Protein AF-A0A179D576-F1 (afdb_monomer)

Structure (mmCIF, N/CA/C/O backbone):
data_AF-A0A179D576-F1
#
_entry.id   AF-A0A179D576-F1
#
loop_
_atom_site.group_PDB
_atom_site.id
_atom_site.type_symbol
_atom_site.label_atom_id
_atom_site.label_alt_id
_atom_site.label_comp_id
_atom_site.label_asym_id
_atom_site.label_entity_id
_atom_site.label_seq_id
_atom_site.pdbx_PDB_ins_code
_atom_site.Cartn_x
_atom_site.Cartn_y
_atom_site.Cartn_z
_atom_site.occupancy
_atom_site.B_iso_or_equiv
_atom_site.auth_seq_id
_atom_site.auth_comp_id
_atom_site.auth_asym_id
_atom_site.auth_atom_id
_atom_site.pdbx_PDB_model_num
ATOM 1 N N . MET A 1 1 ? -55.979 -36.187 5.761 1.00 53.69 1 MET A N 1
ATOM 2 C CA . MET A 1 1 ? -54.707 -35.908 5.047 1.00 53.69 1 MET A CA 1
ATOM 3 C C . MET A 1 1 ? -54.691 -36.410 3.584 1.00 53.69 1 MET A C 1
ATOM 5 O O . MET A 1 1 ? -53.669 -36.891 3.129 1.00 53.69 1 MET A O 1
ATOM 9 N N . LYS A 1 2 ? -55.780 -36.278 2.797 1.00 54.78 2 LYS A N 1
ATOM 10 C CA . LYS A 1 2 ? -55.832 -36.760 1.387 1.00 54.78 2 LYS A CA 1
ATOM 11 C C . LYS A 1 2 ? -55.953 -35.652 0.320 1.00 54.78 2 LYS A C 1
ATOM 13 O O . LYS A 1 2 ? -56.066 -35.953 -0.860 1.00 54.78 2 LYS A O 1
ATOM 18 N N . ARG A 1 3 ? -55.928 -34.367 0.706 1.00 58.28 3 ARG A N 1
ATOM 19 C CA . ARG A 1 3 ? -56.107 -33.231 -0.230 1.00 58.28 3 ARG A CA 1
ATOM 20 C C . ARG A 1 3 ? -54.798 -32.614 -0.750 1.00 58.28 3 ARG A C 1
ATOM 22 O O . ARG A 1 3 ? -54.831 -31.937 -1.769 1.00 58.28 3 ARG A O 1
ATOM 29 N N . ALA A 1 4 ? -53.656 -32.888 -0.113 1.00 58.78 4 ALA A N 1
ATOM 30 C CA . ALA A 1 4 ? -52.361 -32.309 -0.499 1.00 58.78 4 ALA A CA 1
ATOM 31 C C . ALA A 1 4 ? -51.740 -32.946 -1.762 1.00 58.78 4 ALA A C 1
ATOM 33 O O . ALA A 1 4 ? -50.945 -32.314 -2.446 1.00 58.78 4 ALA A O 1
ATOM 34 N N . ILE A 1 5 ? -52.145 -34.168 -2.123 1.00 62.34 5 ILE A N 1
ATOM 35 C CA . ILE A 1 5 ? -51.562 -34.916 -3.254 1.00 62.34 5 ILE A CA 1
ATOM 36 C C . ILE A 1 5 ? -52.085 -34.407 -4.612 1.00 62.34 5 ILE A C 1
ATOM 38 O O . ILE A 1 5 ? -51.472 -34.634 -5.649 1.00 62.34 5 ILE A O 1
ATOM 42 N N . ARG A 1 6 ? -53.191 -33.651 -4.625 1.00 68.38 6 ARG A N 1
ATOM 43 C CA . ARG A 1 6 ? -53.847 -33.222 -5.870 1.00 68.38 6 ARG A CA 1
ATOM 44 C C . ARG A 1 6 ? -53.102 -32.102 -6.617 1.00 68.38 6 ARG A C 1
ATOM 46 O O . ARG A 1 6 ? -53.366 -31.902 -7.795 1.00 68.38 6 ARG A O 1
ATOM 53 N N . TRP A 1 7 ? -52.160 -31.416 -5.961 1.00 70.56 7 TRP A N 1
ATOM 54 C CA . TRP A 1 7 ? -51.409 -30.279 -6.525 1.00 70.56 7 TRP A CA 1
ATOM 55 C C . TRP A 1 7 ? -49.987 -30.627 -6.984 1.00 70.56 7 TRP A C 1
ATOM 57 O O . TRP A 1 7 ? -49.372 -29.860 -7.722 1.00 70.56 7 TRP A O 1
ATOM 67 N N . LEU A 1 8 ? -49.482 -31.804 -6.606 1.00 73.81 8 LEU A N 1
ATOM 68 C CA . LEU A 1 8 ? -48.168 -32.305 -7.014 1.00 73.81 8 LEU A CA 1
ATOM 69 C C . LEU A 1 8 ? -47.941 -32.330 -8.540 1.00 73.81 8 LEU A C 1
ATOM 71 O O . LEU A 1 8 ? -46.878 -31.872 -8.960 1.00 73.81 8 LEU A O 1
ATOM 75 N N . PRO A 1 9 ? -48.896 -32.771 -9.391 1.00 80.62 9 PRO A N 1
ATOM 76 C CA . PRO A 1 9 ? -48.672 -32.758 -10.839 1.00 80.62 9 PRO A CA 1
ATOM 77 C C . PRO A 1 9 ? -48.599 -31.336 -11.413 1.00 80.62 9 PRO A C 1
ATOM 79 O O . PRO A 1 9 ? -47.900 -31.111 -12.396 1.00 80.62 9 PRO A O 1
ATOM 82 N N . PHE A 1 10 ? -49.260 -30.362 -10.780 1.00 81.50 10 PHE A N 1
ATOM 83 C CA . PHE A 1 10 ? -49.237 -28.969 -11.230 1.00 81.50 10 PHE A CA 1
ATOM 84 C C . PHE A 1 10 ? -47.887 -28.306 -10.934 1.00 81.50 10 PHE A C 1
ATOM 86 O O . PHE A 1 10 ? -47.327 -27.623 -11.788 1.00 81.50 10 PHE A O 1
ATOM 93 N N . ILE A 1 11 ? -47.323 -28.569 -9.751 1.00 84.31 11 ILE A N 1
ATOM 94 C CA . ILE A 1 11 ? -46.000 -28.063 -9.360 1.00 84.31 11 ILE A CA 1
ATOM 95 C C . ILE A 1 11 ? -44.907 -28.676 -10.246 1.00 84.31 11 ILE A C 1
ATOM 97 O O . ILE A 1 11 ? -44.038 -27.952 -10.722 1.00 84.31 11 ILE A O 1
ATOM 101 N N . LEU A 1 12 ? -44.981 -29.982 -10.525 1.00 85.56 12 LEU A N 1
ATOM 102 C CA . LEU A 1 12 ? -44.048 -30.663 -11.433 1.00 85.56 12 LEU A CA 1
ATOM 103 C C . LEU A 1 12 ? -44.151 -30.160 -12.879 1.00 85.56 12 LEU A C 1
ATOM 105 O O . LEU A 1 12 ? -43.132 -30.001 -13.546 1.00 85.56 12 LEU A O 1
ATOM 109 N N . GLY A 1 13 ? -45.363 -29.870 -13.361 1.00 88.94 13 GLY A N 1
ATOM 110 C CA . GLY A 1 13 ? -45.558 -29.269 -14.682 1.00 88.94 13 GLY A CA 1
ATOM 111 C C . GLY A 1 13 ? -44.947 -27.869 -14.778 1.00 88.94 13 GLY A C 1
ATOM 112 O O . GLY A 1 13 ? -44.275 -27.552 -15.760 1.00 88.94 13 GLY A O 1
ATOM 113 N N . LEU A 1 14 ? -45.119 -27.052 -13.735 1.00 89.75 14 LEU A N 1
ATOM 114 C CA . LEU A 1 14 ? -44.583 -25.693 -13.688 1.00 89.75 14 LEU A CA 1
ATOM 115 C C . LEU A 1 14 ? -43.046 -25.684 -13.664 1.00 89.75 14 LEU A C 1
ATOM 117 O O . LEU A 1 14 ? -42.423 -24.913 -14.393 1.00 89.75 14 LEU A O 1
ATOM 121 N N . THR A 1 15 ? -42.416 -26.557 -12.871 1.00 88.88 15 THR A N 1
ATOM 122 C CA . THR A 1 15 ? -40.947 -26.636 -12.804 1.00 88.88 15 THR A CA 1
ATOM 123 C C . THR A 1 15 ? -40.341 -27.150 -14.109 1.00 88.88 15 THR A C 1
ATOM 125 O O . THR A 1 15 ? -39.317 -26.620 -14.546 1.00 88.88 15 THR A O 1
ATOM 128 N N . LEU A 1 16 ? -40.990 -28.106 -14.782 1.00 91.12 16 LEU A N 1
ATOM 129 C CA . LEU A 1 16 ? -40.561 -28.590 -16.097 1.00 91.12 16 LEU A CA 1
ATOM 130 C C . LEU A 1 16 ? -40.656 -27.489 -17.167 1.00 91.12 16 LEU A C 1
ATOM 132 O O . LEU A 1 16 ? -39.733 -27.329 -17.965 1.00 91.12 16 LEU A O 1
ATOM 136 N N . ALA A 1 17 ? -41.734 -26.698 -17.157 1.00 88.31 17 ALA A N 1
ATOM 137 C CA . ALA A 1 17 ? -41.919 -25.580 -18.082 1.00 88.31 17 ALA A CA 1
ATOM 138 C C . ALA A 1 17 ? -40.857 -24.484 -17.882 1.00 88.31 17 ALA A C 1
ATOM 140 O O . ALA A 1 17 ? -40.258 -24.024 -18.854 1.00 88.31 17 ALA A O 1
ATOM 141 N N . ILE A 1 18 ? -40.556 -24.116 -16.630 1.00 89.69 18 ILE A N 1
ATOM 142 C CA . ILE A 1 18 ? -39.492 -23.150 -16.306 1.00 89.69 18 ILE A CA 1
ATOM 143 C C . ILE A 1 18 ? -38.127 -23.671 -16.778 1.00 89.69 18 ILE A C 1
ATOM 145 O O . ILE A 1 18 ? -37.353 -22.925 -17.382 1.00 89.69 18 ILE A O 1
ATOM 149 N N . PHE A 1 19 ? -37.838 -24.957 -16.559 1.00 88.94 19 PHE A N 1
ATOM 150 C CA . PHE A 1 19 ? -36.582 -25.573 -16.989 1.00 88.94 19 PHE A CA 1
ATOM 151 C C . PHE A 1 19 ? -36.432 -25.601 -18.520 1.00 88.94 19 PHE A C 1
ATOM 153 O O . PHE A 1 19 ? -35.356 -25.292 -19.040 1.00 88.94 19 PHE A O 1
ATOM 160 N N . LEU A 1 20 ? -37.508 -25.909 -19.252 1.00 86.69 20 LEU A N 1
ATOM 161 C CA . LEU A 1 20 ? -37.540 -25.867 -20.718 1.00 86.69 20 LEU A CA 1
ATOM 162 C C . LEU A 1 20 ? -37.332 -24.445 -21.254 1.00 86.69 20 LEU A C 1
ATOM 164 O O . LEU A 1 20 ? -36.492 -24.254 -22.133 1.00 86.69 20 LEU A O 1
ATOM 168 N N . CYS A 1 21 ? -38.010 -23.443 -20.685 1.00 84.94 21 CYS A N 1
ATOM 169 C CA . CYS A 1 21 ? -37.802 -22.039 -21.050 1.00 84.94 21 CYS A CA 1
ATOM 170 C C . CYS A 1 21 ? -36.351 -21.593 -20.812 1.00 84.94 21 CYS A C 1
ATOM 172 O O . CYS A 1 21 ? -35.761 -20.935 -21.667 1.00 84.94 21 CYS A O 1
ATOM 174 N N . TYR A 1 22 ? -35.739 -21.997 -19.695 1.00 85.25 22 TYR A N 1
ATOM 175 C CA . TYR A 1 22 ? -34.342 -21.673 -19.397 1.00 85.25 22 TYR A CA 1
ATOM 176 C C . TYR A 1 22 ? -33.367 -22.309 -20.402 1.00 85.25 22 TYR A C 1
ATOM 178 O O . TYR A 1 22 ? -32.450 -21.647 -20.892 1.00 85.25 22 TYR A O 1
ATOM 186 N N . LYS A 1 23 ? -33.581 -23.581 -20.768 1.00 80.00 23 LYS A N 1
ATOM 187 C CA . LYS A 1 23 ? -32.754 -24.286 -21.764 1.00 80.00 23 LYS A CA 1
ATOM 188 C C . LYS A 1 23 ? -32.895 -23.714 -23.174 1.00 80.00 23 LYS A C 1
ATOM 190 O O . LYS A 1 23 ? -31.906 -23.696 -23.904 1.00 80.00 23 LYS A O 1
ATOM 195 N N . LEU A 1 24 ? -34.082 -23.241 -23.554 1.00 78.31 24 LEU A N 1
ATOM 196 C CA . LEU A 1 24 ? -34.301 -22.590 -24.848 1.00 78.31 24 LEU A CA 1
ATOM 197 C C . LEU A 1 24 ? -33.608 -21.221 -24.916 1.00 78.31 24 LEU A C 1
ATOM 199 O O . LEU A 1 24 ? -32.931 -20.943 -25.903 1.00 78.31 24 LEU A O 1
ATOM 203 N N . ASN A 1 25 ? -33.663 -20.428 -23.843 1.00 74.81 25 ASN A N 1
ATOM 204 C CA . ASN A 1 25 ? -33.009 -19.114 -23.773 1.00 74.81 25 ASN A CA 1
ATOM 205 C C . ASN A 1 25 ? -31.464 -19.224 -23.819 1.00 74.81 25 ASN A C 1
ATOM 207 O O . ASN A 1 25 ? -30.776 -18.432 -24.459 1.00 74.81 25 ASN A O 1
ATOM 211 N N . LEU A 1 26 ? -30.902 -20.292 -23.239 1.00 63.91 26 LEU A N 1
ATOM 212 C CA . LEU A 1 26 ? -29.477 -20.631 -23.380 1.00 63.91 26 LEU A CA 1
ATOM 213 C C . LEU A 1 26 ? -29.060 -20.948 -24.826 1.00 63.91 26 LEU A C 1
ATOM 215 O O . LEU A 1 26 ? -27.898 -20.751 -25.171 1.00 63.91 26 LEU A O 1
ATOM 219 N N . LYS A 1 27 ? -29.978 -21.431 -25.675 1.00 58.78 27 LYS A N 1
ATOM 220 C CA . LYS A 1 27 ? -29.675 -21.804 -27.065 1.00 58.78 27 LYS A CA 1
ATOM 221 C C . LYS A 1 27 ? -29.687 -20.602 -28.015 1.00 58.78 27 LYS A C 1
ATOM 223 O O . LYS A 1 27 ? -28.951 -20.614 -28.999 1.00 58.78 27 LYS A O 1
ATOM 228 N N . GLU A 1 28 ? -30.462 -19.559 -27.715 1.00 56.06 28 GLU A N 1
ATOM 229 C CA . GLU A 1 28 ? -30.422 -18.293 -28.465 1.00 56.06 28 GLU A CA 1
ATOM 230 C C . GLU A 1 28 ? -29.149 -17.495 -28.181 1.00 56.06 28 GLU A C 1
ATOM 232 O O . GLU A 1 28 ? -28.560 -16.939 -29.105 1.00 56.06 28 GLU A O 1
ATOM 237 N N . LYS A 1 29 ? -28.627 -17.545 -26.949 1.00 51.97 29 LYS A N 1
ATOM 238 C CA . LYS A 1 29 ? -27.383 -16.849 -26.581 1.00 51.97 29 LYS A CA 1
ATOM 239 C C . LYS A 1 29 ? -26.103 -17.433 -27.202 1.00 51.97 29 LYS A C 1
ATOM 241 O O . LYS A 1 29 ? -25.032 -16.870 -27.022 1.00 51.97 29 LYS A O 1
ATOM 246 N N . SER A 1 30 ? -26.196 -18.549 -27.929 1.00 52.59 30 SER A N 1
ATOM 247 C CA . SER A 1 30 ? -25.080 -19.155 -28.678 1.00 52.59 30 SER A CA 1
ATOM 248 C C . SER A 1 30 ? -25.214 -19.017 -30.199 1.00 52.59 30 SER A C 1
ATOM 250 O O . SER A 1 30 ? -24.442 -19.627 -30.935 1.00 52.59 30 SER A O 1
ATOM 252 N N . ARG A 1 31 ? -26.178 -18.226 -30.686 1.00 47.69 31 ARG A N 1
ATOM 253 C CA . ARG A 1 31 ? -26.306 -17.834 -32.097 1.00 47.69 31 ARG A CA 1
ATOM 254 C C . ARG A 1 31 ? -25.998 -16.348 -32.283 1.00 47.69 31 ARG A C 1
ATOM 256 O O . ARG A 1 31 ? -26.727 -15.636 -32.961 1.00 47.69 31 ARG A O 1
ATOM 263 N N . GLU A 1 32 ? -24.898 -15.882 -31.705 1.00 51.62 32 GLU A N 1
ATOM 264 C CA . GLU A 1 32 ? -24.217 -14.732 -32.293 1.00 51.62 32 GLU A CA 1
ATOM 265 C C . GLU A 1 32 ? -23.458 -15.245 -33.518 1.00 51.62 32 GLU A C 1
ATOM 267 O O . GLU A 1 32 ? -22.718 -16.230 -33.453 1.00 51.62 32 GLU A O 1
ATOM 272 N N . ALA A 1 33 ? -23.768 -14.650 -34.668 1.00 49.31 33 ALA A N 1
ATOM 273 C CA . ALA A 1 33 ? -23.202 -15.001 -35.958 1.00 49.31 33 ALA A CA 1
ATOM 274 C C . ALA A 1 33 ? -21.664 -14.999 -35.898 1.00 49.31 33 ALA A C 1
ATOM 276 O O . ALA A 1 33 ? -21.090 -14.175 -35.181 1.00 49.31 33 ALA A O 1
ATOM 277 N N . PRO A 1 34 ? -20.974 -15.870 -36.657 1.00 45.41 34 PRO A N 1
ATOM 278 C CA . PRO A 1 34 ? -19.543 -15.714 -36.837 1.00 45.41 34 PRO A CA 1
ATOM 279 C C . PRO A 1 34 ? -19.320 -14.352 -37.493 1.00 45.41 34 PRO A C 1
ATOM 281 O O . PRO A 1 34 ? -19.649 -14.152 -38.660 1.00 45.41 34 PRO A O 1
ATOM 284 N N . MET A 1 35 ? -18.800 -13.397 -36.724 1.00 49.44 35 MET A N 1
ATOM 285 C CA . MET A 1 35 ? -18.200 -12.202 -37.293 1.00 49.44 35 MET A CA 1
ATOM 286 C C . MET A 1 35 ? -17.152 -12.701 -38.286 1.00 49.44 35 MET A C 1
ATOM 288 O O . MET A 1 35 ? -16.265 -13.472 -37.909 1.00 49.44 35 MET A O 1
ATOM 292 N N . GLU A 1 36 ? -17.282 -12.314 -39.554 1.00 43.56 36 GLU A N 1
ATOM 293 C CA . GLU A 1 36 ? -16.213 -12.461 -40.529 1.00 43.56 36 GLU A CA 1
ATOM 294 C C . GLU A 1 36 ? -14.997 -11.713 -39.983 1.00 43.56 36 GLU A C 1
ATOM 296 O O . GLU A 1 36 ? -14.846 -10.502 -40.134 1.00 43.56 36 GLU A O 1
ATOM 301 N N . VAL A 1 37 ? -14.121 -12.445 -39.296 1.00 46.31 37 VAL A N 1
ATOM 302 C CA . VAL A 1 37 ? -12.772 -11.990 -39.012 1.00 46.31 37 VAL A CA 1
ATOM 303 C C . VAL A 1 37 ? -12.074 -12.028 -40.358 1.00 46.31 37 VAL A C 1
ATOM 305 O O . VAL A 1 37 ? -11.483 -13.037 -40.752 1.00 46.31 37 VAL A O 1
ATOM 308 N N . GLY A 1 38 ? -12.186 -10.922 -41.095 1.00 39.09 38 GLY A N 1
ATOM 309 C CA . GLY A 1 38 ? -11.247 -10.614 -42.153 1.00 39.09 38 GLY A CA 1
ATOM 310 C C . GLY A 1 38 ? -9.862 -10.893 -41.589 1.00 39.09 38 GLY A C 1
ATOM 311 O O . GLY A 1 38 ? -9.504 -10.375 -40.529 1.00 39.09 38 GLY A O 1
ATOM 312 N N . ARG A 1 39 ? -9.118 -11.787 -42.244 1.00 44.53 39 ARG A N 1
ATOM 313 C CA . ARG A 1 39 ? -7.705 -12.016 -41.953 1.00 44.53 39 ARG A CA 1
ATOM 314 C C . ARG A 1 39 ? -6.966 -10.719 -42.258 1.00 44.53 39 ARG A C 1
ATOM 316 O O . ARG A 1 39 ? -6.359 -10.565 -43.311 1.00 44.53 39 ARG A O 1
ATOM 323 N N . VAL A 1 40 ? -7.025 -9.778 -41.327 1.00 44.75 40 VAL A N 1
ATOM 324 C CA . VAL A 1 40 ? -6.014 -8.753 -41.187 1.00 44.75 40 VAL A CA 1
ATOM 325 C C . VAL A 1 40 ? -4.830 -9.511 -40.631 1.00 44.75 40 VAL A C 1
ATOM 327 O O . VAL A 1 40 ? -4.733 -9.796 -39.438 1.00 44.75 40 VAL A O 1
ATOM 330 N N . THR A 1 41 ? -3.965 -9.933 -41.544 1.00 41.91 41 THR A N 1
ATOM 331 C CA . THR A 1 41 ? -2.590 -10.272 -41.231 1.00 41.91 41 THR A CA 1
ATOM 332 C C . THR A 1 41 ? -2.010 -9.036 -40.556 1.00 41.91 41 THR A C 1
ATOM 334 O O . THR A 1 41 ? -1.536 -8.120 -41.223 1.00 41.91 41 THR A O 1
ATOM 337 N N . PHE A 1 42 ? -2.100 -8.966 -39.229 1.00 38.78 42 PHE A N 1
ATOM 338 C CA . PHE A 1 42 ? -1.270 -8.066 -38.456 1.00 38.78 42 PHE A CA 1
ATOM 339 C C . PHE A 1 42 ? 0.149 -8.571 -38.671 1.00 38.78 42 PHE A C 1
ATOM 341 O O . PHE A 1 42 ? 0.628 -9.469 -37.978 1.00 38.78 42 PHE A O 1
ATOM 348 N N . GLN A 1 43 ? 0.815 -8.026 -39.692 1.00 44.53 43 GLN A N 1
ATOM 349 C CA . GLN A 1 43 ? 2.257 -7.929 -39.649 1.00 44.53 43 GLN A CA 1
ATOM 350 C C . GLN A 1 43 ? 2.554 -7.274 -38.310 1.00 44.53 43 GLN A C 1
ATOM 352 O O . GLN A 1 43 ? 2.218 -6.114 -38.076 1.00 44.53 43 GLN A O 1
ATOM 357 N N . ARG A 1 44 ? 3.115 -8.068 -37.402 1.00 46.94 44 ARG A N 1
ATOM 358 C CA . ARG A 1 44 ? 3.774 -7.580 -36.208 1.00 46.94 44 ARG A CA 1
ATOM 359 C C . ARG A 1 44 ? 4.934 -6.727 -36.709 1.00 46.94 44 ARG A C 1
ATOM 361 O O . ARG A 1 44 ? 6.051 -7.208 -36.849 1.00 46.94 44 ARG A O 1
ATOM 368 N N . GLN A 1 45 ? 4.653 -5.471 -37.045 1.00 42.75 45 GLN A N 1
ATOM 369 C CA . GLN A 1 45 ? 5.663 -4.441 -36.982 1.00 42.75 45 GLN A CA 1
ATOM 370 C C . GLN A 1 45 ? 6.015 -4.361 -35.503 1.00 42.75 45 GLN A C 1
ATOM 372 O O . GLN A 1 45 ? 5.377 -3.669 -34.714 1.00 42.75 45 GLN A O 1
ATOM 377 N N . GLU A 1 46 ? 7.039 -5.117 -35.119 1.00 43.44 46 GLU A N 1
ATOM 378 C CA . GLU A 1 46 ? 7.991 -4.639 -34.134 1.00 43.44 46 GLU A CA 1
ATOM 379 C C . GLU A 1 46 ? 8.532 -3.319 -34.689 1.00 43.44 46 GLU A C 1
ATOM 381 O O . GLU A 1 46 ? 9.598 -3.256 -35.295 1.00 43.44 46 GLU A O 1
ATOM 386 N N . SER A 1 47 ? 7.757 -2.240 -34.542 1.00 40.09 47 SER A N 1
ATOM 387 C CA . SER A 1 47 ? 8.332 -0.914 -34.528 1.00 40.09 47 SER A CA 1
ATOM 388 C C . SER A 1 47 ? 9.176 -0.897 -33.265 1.00 40.09 47 SER A C 1
ATOM 390 O O . SER A 1 47 ? 8.711 -0.555 -32.176 1.00 40.09 47 SER A O 1
ATOM 392 N N . VAL A 1 48 ? 10.419 -1.347 -33.409 1.00 43.44 48 VAL A N 1
ATOM 393 C CA . VAL A 1 48 ? 11.526 -0.883 -32.596 1.00 43.44 48 VAL A CA 1
ATOM 394 C C . VAL A 1 48 ? 11.501 0.624 -32.792 1.00 43.44 48 VAL A C 1
ATOM 396 O O . VAL A 1 48 ? 12.058 1.142 -33.752 1.00 43.44 48 VAL A O 1
ATOM 399 N N . VAL A 1 49 ? 10.730 1.324 -31.957 1.00 38.97 49 VAL A N 1
ATOM 400 C CA . VAL A 1 49 ? 10.834 2.771 -31.847 1.00 38.97 49 VAL A CA 1
ATOM 401 C C . VAL A 1 49 ? 12.277 2.970 -31.408 1.00 38.97 49 VAL A C 1
ATOM 403 O O . VAL A 1 49 ? 12.624 2.502 -30.318 1.00 38.97 49 VAL A O 1
ATOM 406 N N . PRO A 1 50 ? 13.156 3.551 -32.244 1.00 42.59 50 PRO A N 1
ATOM 407 C CA . PRO A 1 50 ? 14.490 3.858 -31.783 1.00 42.59 50 PRO A CA 1
ATOM 408 C C . PRO A 1 50 ? 14.306 4.772 -30.578 1.00 42.59 50 PRO A C 1
ATOM 410 O O . PRO A 1 50 ? 13.713 5.846 -30.684 1.00 42.59 50 PRO A O 1
ATOM 413 N N . LEU A 1 51 ? 14.748 4.299 -29.413 1.00 40.62 51 LEU A N 1
ATOM 414 C CA . LEU A 1 51 ? 14.872 5.120 -28.223 1.00 40.62 51 LEU A CA 1
ATOM 415 C C . LEU A 1 51 ? 15.770 6.294 -28.609 1.00 40.62 51 LEU A C 1
ATOM 417 O O . LEU A 1 51 ? 16.993 6.167 -28.646 1.00 40.62 51 LEU A O 1
ATOM 421 N N . GLN A 1 52 ? 15.168 7.437 -28.931 1.00 38.50 52 GLN A N 1
ATOM 422 C CA . GLN A 1 52 ? 15.896 8.689 -28.967 1.00 38.50 52 GLN A CA 1
ATOM 423 C C . GLN A 1 52 ? 16.272 8.976 -27.516 1.00 38.50 52 GLN A C 1
ATOM 425 O O . GLN A 1 52 ? 15.466 9.457 -26.720 1.00 38.50 52 GLN A O 1
ATOM 430 N N . MET A 1 53 ? 17.500 8.603 -27.157 1.00 40.81 53 MET A N 1
ATOM 431 C CA . MET A 1 53 ? 18.160 9.094 -25.961 1.00 40.81 53 MET A CA 1
ATOM 432 C C . MET A 1 53 ? 18.317 10.603 -26.133 1.00 40.81 53 MET A C 1
ATOM 434 O O . MET A 1 53 ? 19.310 11.082 -26.670 1.00 40.81 53 MET A O 1
ATOM 438 N N . VAL A 1 54 ? 17.305 11.363 -25.722 1.00 42.91 54 VAL A N 1
ATOM 439 C CA . VAL A 1 54 ? 17.472 12.795 -25.515 1.00 42.91 54 VAL A CA 1
ATOM 440 C C . VAL A 1 54 ? 18.313 12.924 -24.251 1.00 42.91 54 VAL A C 1
ATOM 442 O O . VAL A 1 54 ? 17.805 12.803 -23.135 1.00 42.91 54 VAL A O 1
ATOM 445 N N . GLU A 1 55 ? 19.623 13.106 -24.426 1.00 39.97 55 GLU A N 1
ATOM 446 C CA . GLU A 1 55 ? 20.492 13.593 -23.361 1.00 39.97 55 GLU A CA 1
ATOM 447 C C . GLU A 1 55 ? 20.003 14.990 -22.972 1.00 39.97 55 GLU A C 1
ATOM 449 O O . GLU A 1 55 ? 20.347 16.001 -23.581 1.00 39.97 55 GLU A O 1
ATOM 454 N N . LEU A 1 56 ? 19.134 15.045 -21.963 1.00 51.66 56 LEU A N 1
ATOM 455 C CA . LEU A 1 56 ? 18.788 16.301 -21.321 1.00 51.66 56 LEU A CA 1
ATOM 456 C C . LEU A 1 56 ? 20.077 16.916 -20.751 1.00 51.66 56 LEU A C 1
ATOM 458 O O . LEU A 1 56 ? 20.876 16.193 -20.142 1.00 51.66 56 LEU A O 1
ATOM 462 N N . PRO A 1 57 ? 20.293 18.234 -20.919 1.00 49.38 57 PRO A N 1
ATOM 463 C CA . PRO A 1 57 ? 21.466 18.903 -20.381 1.00 49.38 57 PRO A CA 1
ATOM 464 C C . PRO A 1 57 ? 21.569 18.618 -18.883 1.00 49.38 57 PRO A C 1
ATOM 466 O O . PRO A 1 57 ? 20.610 18.812 -18.132 1.00 49.38 57 PRO A O 1
ATOM 469 N N . ARG A 1 58 ? 22.739 18.112 -18.469 1.00 46.22 58 ARG A N 1
ATOM 470 C CA . ARG A 1 58 ? 23.037 17.739 -17.081 1.00 46.22 58 ARG A CA 1
ATOM 471 C C . ARG A 1 58 ? 22.628 18.891 -16.154 1.00 46.22 58 ARG A C 1
ATOM 473 O O . ARG A 1 58 ? 23.212 19.973 -16.267 1.00 46.22 58 ARG A O 1
ATOM 480 N N . PRO A 1 59 ? 21.661 18.703 -15.238 1.00 52.22 59 PRO A N 1
ATOM 481 C CA . PRO A 1 59 ? 21.395 19.715 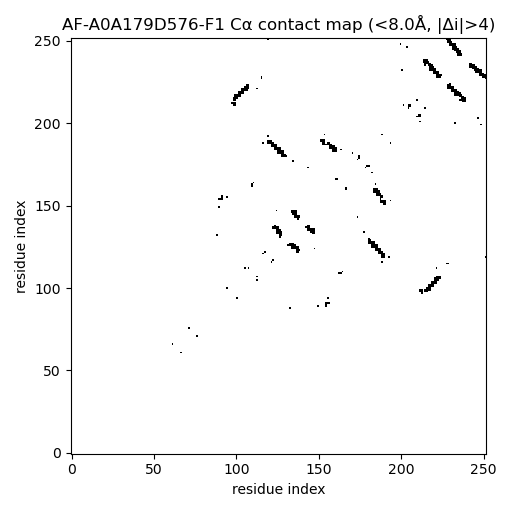-14.234 1.00 52.22 59 PRO A CA 1
ATOM 482 C C . PRO A 1 59 ? 22.665 19.903 -13.403 1.00 52.22 59 PRO A C 1
ATOM 484 O O . PRO A 1 59 ? 23.333 18.931 -13.040 1.00 52.22 59 PRO A O 1
ATOM 487 N N . LYS A 1 60 ? 23.012 21.170 -13.145 1.00 55.91 60 LYS A N 1
ATOM 488 C CA . LYS A 1 60 ? 24.139 21.551 -12.287 1.00 55.91 60 LYS A CA 1
ATOM 489 C C . LYS A 1 60 ? 24.086 20.726 -10.993 1.00 55.91 60 LYS A C 1
ATOM 491 O O . LYS A 1 60 ? 22.985 20.531 -10.473 1.00 55.91 60 LYS A O 1
ATOM 496 N N . PRO A 1 61 ? 25.229 20.237 -10.480 1.00 42.62 61 PRO A N 1
ATOM 497 C CA . PRO A 1 61 ? 25.256 19.425 -9.274 1.00 42.62 61 PRO A CA 1
ATOM 498 C C . PRO A 1 61 ? 24.684 20.242 -8.114 1.00 42.62 61 PRO A C 1
ATOM 500 O O . PRO A 1 61 ? 25.344 21.119 -7.566 1.00 42.62 61 PRO A O 1
ATOM 503 N N . LEU A 1 62 ? 23.425 19.977 -7.771 1.00 51.25 62 LEU A N 1
ATOM 504 C CA . LEU A 1 62 ? 22.843 20.432 -6.521 1.00 51.25 62 LEU A CA 1
ATOM 505 C C . LEU A 1 62 ? 23.547 19.654 -5.418 1.00 51.25 62 LEU A C 1
ATOM 507 O O . LEU A 1 62 ? 23.554 18.419 -5.422 1.00 51.25 62 LEU A O 1
ATOM 511 N N . GLU A 1 63 ? 24.185 20.386 -4.512 1.00 47.16 63 GLU A N 1
ATOM 512 C CA . GLU A 1 63 ? 24.922 19.824 -3.393 1.00 47.16 63 GLU A CA 1
ATOM 513 C C . GLU A 1 63 ? 24.071 18.771 -2.670 1.00 47.16 63 GLU A C 1
ATOM 515 O O . GLU A 1 63 ? 22.889 18.972 -2.373 1.00 47.16 63 GLU A O 1
ATOM 520 N N . ALA A 1 64 ? 24.683 17.627 -2.353 1.00 50.44 64 ALA A N 1
ATOM 521 C CA . ALA A 1 64 ? 24.041 16.441 -1.772 1.00 50.44 64 ALA A CA 1
ATOM 522 C C . ALA A 1 64 ? 23.293 16.688 -0.438 1.00 50.44 64 ALA A C 1
ATOM 524 O O . ALA A 1 64 ? 22.667 15.779 0.122 1.00 50.44 64 ALA A O 1
ATOM 525 N N . ARG A 1 65 ? 23.350 17.914 0.090 1.00 47.59 65 ARG A N 1
ATOM 526 C CA . ARG A 1 65 ? 22.689 18.361 1.311 1.00 47.59 65 ARG A CA 1
ATOM 527 C C . ARG A 1 65 ? 21.211 18.715 1.102 1.00 47.59 65 ARG A C 1
ATOM 529 O O . ARG A 1 65 ? 20.418 18.447 2.007 1.00 47.59 65 ARG A O 1
ATOM 536 N N . ASP A 1 66 ? 20.820 19.199 -0.078 1.00 44.38 66 ASP A N 1
ATOM 537 C CA . ASP A 1 66 ? 19.449 19.679 -0.322 1.00 44.38 66 ASP A CA 1
ATOM 538 C C . ASP A 1 66 ? 18.499 18.588 -0.833 1.00 44.38 66 ASP A C 1
ATOM 540 O O . ASP A 1 66 ? 17.335 18.530 -0.425 1.00 44.38 66 ASP A O 1
ATOM 544 N N . ILE A 1 67 ? 19.009 17.609 -1.588 1.00 46.69 67 ILE A N 1
ATOM 545 C CA . ILE A 1 67 ? 18.227 16.437 -2.029 1.00 46.69 67 ILE A CA 1
ATOM 546 C C . ILE A 1 67 ? 17.786 15.590 -0.819 1.00 46.69 67 ILE A C 1
ATOM 548 O O . ILE A 1 67 ? 16.659 15.091 -0.759 1.00 46.69 67 ILE A O 1
ATOM 552 N N . ARG A 1 68 ? 18.631 15.505 0.219 1.00 44.72 68 ARG A N 1
ATOM 553 C CA . ARG A 1 68 ? 18.296 14.829 1.484 1.00 44.72 68 ARG A CA 1
ATOM 554 C C . ARG A 1 68 ? 17.215 15.551 2.293 1.00 44.72 68 ARG A C 1
ATOM 556 O O . ARG A 1 68 ? 16.587 14.904 3.124 1.00 44.72 68 ARG A O 1
ATOM 563 N N . ARG A 1 69 ? 16.966 16.849 2.085 1.00 43.62 69 ARG A N 1
ATOM 564 C CA . ARG A 1 69 ? 15.888 17.590 2.772 1.00 43.62 69 ARG A CA 1
ATOM 565 C C . ARG A 1 69 ? 14.537 17.452 2.069 1.00 43.62 69 ARG A C 1
ATOM 567 O O . ARG A 1 69 ? 13.525 17.365 2.761 1.00 43.62 69 ARG A O 1
ATOM 574 N N . ALA A 1 70 ? 14.514 17.357 0.740 1.00 44.16 70 ALA A N 1
ATOM 575 C CA . ALA A 1 70 ? 13.282 17.150 -0.027 1.00 44.16 70 ALA A CA 1
ATOM 576 C C . ALA A 1 70 ? 12.745 15.708 0.095 1.00 44.16 70 ALA A C 1
ATOM 578 O O . ALA A 1 70 ? 11.560 15.516 0.357 1.00 44.16 70 ALA A O 1
ATOM 579 N N . ALA A 1 71 ? 13.616 14.690 0.039 1.00 40.84 71 ALA A N 1
ATOM 580 C CA . ALA A 1 71 ? 13.211 13.291 0.242 1.00 40.84 71 ALA A CA 1
ATOM 581 C C . ALA A 1 71 ? 12.700 13.027 1.673 1.00 40.84 71 ALA A C 1
ATOM 583 O O . ALA A 1 71 ? 11.727 12.306 1.880 1.00 40.84 71 ALA A O 1
ATOM 584 N N . LYS A 1 72 ? 13.291 13.694 2.671 1.00 39.88 72 LYS A N 1
ATOM 585 C CA . LYS A 1 72 ? 12.941 13.547 4.092 1.00 39.88 72 LYS A CA 1
ATOM 586 C C . LYS A 1 72 ? 11.615 14.215 4.487 1.00 39.88 72 LYS A C 1
ATOM 588 O O . LYS A 1 72 ? 11.105 13.924 5.563 1.00 39.88 72 LYS A O 1
ATOM 593 N N . LYS A 1 73 ? 11.043 15.074 3.631 1.00 38.00 73 LYS A N 1
ATOM 594 C CA . LYS A 1 73 ? 9.683 15.614 3.815 1.00 38.00 73 LYS A CA 1
ATOM 595 C C . LYS A 1 73 ? 8.580 14.680 3.295 1.00 38.00 73 LYS A C 1
ATOM 597 O O . LYS A 1 73 ? 7.466 14.786 3.788 1.00 38.00 73 LYS A O 1
ATOM 602 N N . SER A 1 74 ? 8.877 13.754 2.374 1.00 39.31 74 SER A N 1
ATOM 603 C CA . SER A 1 74 ? 7.908 12.732 1.918 1.00 39.31 74 SER A CA 1
ATOM 604 C C . SER A 1 74 ? 8.076 11.377 2.616 1.00 39.31 74 SER A C 1
ATOM 606 O O . SER A 1 74 ? 7.113 10.635 2.771 1.00 39.31 74 SER A O 1
ATOM 608 N N . SER A 1 75 ? 9.274 11.080 3.129 1.00 35.41 75 SER A N 1
ATOM 609 C CA . SER A 1 75 ? 9.529 9.937 4.004 1.00 35.41 75 SER A CA 1
ATOM 610 C C . SER A 1 75 ? 10.055 10.434 5.350 1.00 35.41 75 SER A C 1
ATOM 612 O O . SER A 1 75 ? 11.269 10.567 5.554 1.00 35.41 75 SER A O 1
ATOM 614 N N . VAL A 1 76 ? 9.151 10.722 6.286 1.00 33.56 76 VAL A N 1
ATOM 615 C CA . VAL A 1 76 ? 9.521 10.885 7.696 1.00 33.56 76 VAL A CA 1
ATOM 616 C C . VAL A 1 76 ? 10.000 9.520 8.192 1.00 33.56 76 VAL A C 1
ATOM 618 O O . VAL A 1 76 ? 9.222 8.663 8.596 1.00 33.56 76 VAL A O 1
ATOM 621 N N . GLN A 1 77 ? 11.309 9.283 8.104 1.00 33.69 77 GLN A N 1
ATOM 622 C CA . GLN A 1 77 ? 11.958 8.167 8.781 1.00 33.69 77 GLN A CA 1
ATOM 623 C C . GLN A 1 77 ? 11.974 8.471 10.279 1.00 33.69 77 GLN A C 1
ATOM 625 O O . GLN A 1 77 ? 12.857 9.180 10.773 1.00 33.69 77 GLN A O 1
ATOM 630 N N . VAL A 1 78 ? 10.995 7.934 11.003 1.00 36.06 78 VAL A N 1
ATOM 631 C CA . VAL A 1 78 ? 11.003 7.924 12.464 1.00 36.06 78 VAL A CA 1
ATOM 632 C C . VAL A 1 78 ? 12.101 6.956 12.918 1.00 36.06 78 VAL A C 1
ATOM 634 O O . VAL A 1 78 ? 11.973 5.738 12.819 1.00 36.06 78 VAL A O 1
ATOM 637 N N . LYS A 1 79 ? 13.226 7.493 13.403 1.00 32.41 79 LYS A N 1
ATOM 638 C CA . LYS A 1 79 ? 14.236 6.704 14.121 1.00 32.41 79 LYS A CA 1
ATOM 639 C C . LYS A 1 79 ? 13.723 6.429 15.538 1.00 32.41 79 LYS A C 1
ATOM 641 O O . LYS A 1 79 ? 14.006 7.201 16.449 1.00 32.41 79 LYS A O 1
ATOM 646 N N . LEU A 1 80 ? 12.989 5.335 15.734 1.00 37.28 80 LEU A N 1
ATOM 647 C CA . LEU A 1 80 ? 12.621 4.861 17.072 1.00 37.28 80 LEU A CA 1
ATOM 648 C C . LEU A 1 80 ? 13.815 4.141 17.717 1.00 37.28 80 LEU A C 1
ATOM 650 O O . LEU A 1 80 ? 14.295 3.119 17.223 1.00 37.28 80 LEU A O 1
ATOM 654 N N . ARG A 1 81 ? 14.313 4.702 18.826 1.00 32.62 81 ARG A N 1
ATOM 655 C CA . ARG A 1 81 ? 15.295 4.063 19.712 1.00 32.62 81 ARG A CA 1
ATOM 656 C C . ARG A 1 81 ? 14.650 2.832 20.348 1.00 32.62 81 ARG A C 1
ATOM 658 O O . ARG A 1 81 ? 13.703 2.943 21.116 1.00 32.62 81 ARG A O 1
ATOM 665 N N . SER A 1 82 ? 15.189 1.660 20.041 1.00 34.97 82 SER A N 1
ATOM 666 C CA . SER A 1 82 ? 14.761 0.385 20.604 1.00 34.97 82 SER A CA 1
ATOM 667 C C . SER A 1 82 ? 15.100 0.284 22.095 1.00 34.97 82 SER A C 1
ATOM 669 O O . SER A 1 82 ? 16.276 0.216 22.457 1.00 34.97 82 SER A O 1
ATOM 671 N N . ARG A 1 83 ? 14.080 0.180 22.952 1.00 32.41 83 ARG A N 1
ATOM 672 C CA . ARG A 1 83 ? 14.176 -0.545 24.226 1.00 32.41 83 ARG A CA 1
ATOM 673 C C . ARG A 1 83 ? 13.203 -1.718 24.191 1.00 32.41 83 ARG A C 1
ATOM 675 O O . ARG A 1 83 ? 12.076 -1.597 23.730 1.00 32.41 83 ARG A O 1
ATOM 682 N N . ALA A 1 84 ? 13.729 -2.867 24.583 1.00 35.69 84 ALA A N 1
ATOM 683 C CA . ALA A 1 84 ? 13.136 -4.180 24.448 1.00 35.69 84 ALA A CA 1
ATOM 684 C C . ALA A 1 84 ? 11.790 -4.328 25.170 1.00 35.69 84 ALA A C 1
ATOM 686 O O . ALA A 1 84 ? 11.653 -3.894 26.312 1.00 35.69 84 ALA A O 1
ATOM 687 N N . ARG A 1 85 ? 10.861 -5.041 24.522 1.00 29.83 85 ARG A N 1
ATOM 688 C CA . ARG A 1 85 ? 10.077 -6.140 25.104 1.00 29.83 85 ARG A CA 1
ATOM 689 C C . ARG A 1 85 ? 9.429 -6.934 23.970 1.00 29.83 85 ARG A C 1
ATOM 691 O O . ARG A 1 85 ? 8.650 -6.408 23.184 1.00 29.83 85 ARG A O 1
ATOM 698 N N . GLU A 1 86 ? 9.833 -8.192 23.857 1.00 39.88 86 GLU A N 1
ATOM 699 C CA . GLU A 1 86 ? 9.189 -9.195 23.018 1.00 39.88 86 GLU A CA 1
ATOM 700 C C . GLU A 1 86 ? 7.820 -9.539 23.609 1.00 39.88 86 GLU A C 1
ATOM 702 O O . GLU A 1 86 ? 7.724 -10.023 24.732 1.00 39.88 86 GLU A O 1
ATOM 707 N N . SER A 1 87 ? 6.755 -9.243 22.868 1.00 32.50 87 SER A N 1
ATOM 708 C CA . SER A 1 87 ? 5.510 -10.023 22.824 1.00 32.50 87 SER A CA 1
ATOM 709 C C . SER A 1 87 ? 4.536 -9.388 21.822 1.00 32.50 87 SER A C 1
ATOM 711 O O . SER A 1 87 ? 4.249 -8.196 21.860 1.00 32.50 87 SER A O 1
ATOM 713 N N . SER A 1 88 ? 4.010 -10.209 20.909 1.00 39.25 88 SER A N 1
ATOM 714 C CA . SER A 1 88 ? 2.731 -9.991 20.205 1.00 39.25 88 SER A CA 1
ATOM 715 C C . SER A 1 88 ? 2.535 -8.729 19.342 1.00 39.25 88 SER A C 1
ATOM 717 O O . SER A 1 88 ? 1.451 -8.158 19.314 1.00 39.25 88 SER A O 1
ATOM 719 N N . GLY A 1 89 ? 3.521 -8.329 18.545 1.00 34.59 89 GLY A N 1
ATOM 720 C CA . GLY A 1 89 ? 3.291 -7.351 17.480 1.00 34.59 89 GLY A CA 1
ATOM 721 C C . GLY A 1 89 ? 4.303 -7.551 16.371 1.00 34.59 89 GLY A C 1
ATOM 722 O O . GLY A 1 89 ? 5.500 -7.394 16.607 1.00 34.59 89 GLY A O 1
ATOM 723 N N . LYS A 1 90 ? 3.854 -7.941 15.170 1.00 39.38 90 LYS A N 1
ATOM 724 C CA . LYS A 1 90 ? 4.705 -7.926 13.969 1.00 39.38 90 LYS A CA 1
ATOM 725 C C . LYS A 1 90 ? 5.425 -6.576 13.947 1.00 39.38 90 LYS A C 1
ATOM 727 O O . LYS A 1 90 ? 4.762 -5.544 13.954 1.00 39.38 90 LYS A O 1
ATOM 732 N N . ARG A 1 91 ? 6.763 -6.592 13.959 1.00 37.88 91 ARG A N 1
ATOM 733 C CA . ARG A 1 91 ? 7.612 -5.408 13.758 1.00 37.88 91 ARG A CA 1
ATOM 734 C C . ARG A 1 91 ? 7.252 -4.784 12.408 1.00 37.88 91 ARG A C 1
ATOM 736 O O . ARG A 1 91 ? 7.833 -5.139 11.389 1.00 37.88 91 ARG A O 1
ATOM 743 N N . VAL A 1 92 ? 6.285 -3.881 12.403 1.00 48.16 92 VAL A N 1
ATOM 744 C CA . VAL A 1 92 ? 5.986 -3.006 11.276 1.00 48.16 92 VAL A CA 1
ATOM 745 C C . VAL A 1 92 ? 6.706 -1.718 11.589 1.00 48.16 92 VAL A C 1
ATOM 747 O O . VAL A 1 92 ? 6.211 -0.934 12.379 1.00 48.16 92 VAL A O 1
ATOM 750 N N . LEU A 1 93 ? 7.932 -1.584 11.083 1.00 46.25 93 LEU A N 1
ATOM 751 C CA . LEU A 1 93 ? 8.615 -0.316 10.806 1.00 46.25 93 LEU A CA 1
ATOM 752 C C . LEU A 1 93 ? 10.054 -0.623 10.383 1.00 46.25 93 LEU A C 1
ATOM 754 O O . LEU A 1 93 ? 10.914 -0.982 11.191 1.00 46.25 93 LEU A O 1
ATOM 758 N N . GLY A 1 94 ? 10.287 -0.464 9.083 1.00 40.41 94 GLY A N 1
ATOM 759 C CA . GLY A 1 94 ? 11.587 -0.567 8.434 1.00 40.41 94 GLY A CA 1
ATOM 760 C C . GLY A 1 94 ? 11.648 -1.737 7.463 1.00 40.41 94 GLY A C 1
ATOM 761 O O . GLY A 1 94 ? 11.620 -2.887 7.896 1.00 40.41 94 GLY A O 1
ATOM 762 N N . ASN A 1 95 ? 11.792 -1.432 6.166 1.00 44.94 95 ASN A N 1
ATOM 763 C CA . ASN A 1 95 ? 12.394 -2.343 5.191 1.00 44.94 95 ASN A CA 1
ATOM 764 C C . ASN A 1 95 ? 13.717 -2.846 5.792 1.00 44.94 95 ASN A C 1
ATOM 766 O O . ASN A 1 95 ? 14.738 -2.168 5.722 1.00 44.94 95 ASN A O 1
ATOM 770 N N . ARG A 1 96 ? 13.686 -3.994 6.474 1.00 44.84 96 ARG A N 1
ATOM 771 C CA . ARG A 1 96 ? 14.890 -4.740 6.860 1.00 44.84 96 ARG A CA 1
ATOM 772 C C . ARG A 1 96 ? 15.359 -5.650 5.728 1.00 44.84 96 ARG A C 1
ATOM 774 O O . ARG A 1 96 ? 16.363 -6.332 5.882 1.00 44.84 96 ARG A O 1
ATOM 781 N N . SER A 1 97 ? 14.647 -5.658 4.607 1.00 55.72 97 SER A N 1
ATOM 782 C CA . SER A 1 97 ? 15.070 -6.283 3.369 1.00 55.72 97 SER A CA 1
ATOM 783 C C . SER A 1 97 ? 15.733 -5.235 2.476 1.00 55.72 97 SER A C 1
ATOM 785 O O . SER A 1 97 ? 15.300 -4.083 2.430 1.00 55.72 97 SER A O 1
ATOM 787 N N . ASN A 1 98 ? 16.770 -5.641 1.742 1.00 67.81 98 ASN A N 1
ATOM 788 C CA . ASN A 1 98 ? 17.405 -4.864 0.666 1.00 67.81 98 ASN A CA 1
ATOM 789 C C . ASN A 1 98 ? 16.456 -4.656 -0.542 1.00 67.81 98 ASN A C 1
ATOM 791 O O . ASN A 1 98 ? 16.890 -4.630 -1.686 1.00 67.81 98 ASN A O 1
ATOM 795 N N . GLU A 1 99 ? 15.146 -4.591 -0.307 1.00 83.25 99 GLU A N 1
ATOM 796 C CA . GLU A 1 99 ? 14.137 -4.386 -1.334 1.00 83.25 99 GLU A CA 1
ATOM 797 C C . GLU A 1 99 ? 14.001 -2.898 -1.678 1.00 83.25 99 GLU A C 1
ATOM 799 O O . GLU A 1 99 ? 14.012 -2.052 -0.770 1.00 83.25 99 GLU A O 1
ATOM 804 N N . PRO A 1 100 ? 13.745 -2.574 -2.957 1.00 88.25 100 PRO A N 1
ATOM 805 C CA . PRO A 1 100 ? 13.425 -1.228 -3.390 1.00 88.25 100 PRO A CA 1
ATOM 806 C C . PRO A 1 100 ? 12.248 -0.638 -2.614 1.00 88.25 100 PRO A C 1
ATOM 808 O O . PRO A 1 100 ? 11.206 -1.277 -2.393 1.00 88.25 100 PRO A O 1
ATOM 811 N N . VAL A 1 101 ? 12.379 0.634 -2.249 1.00 89.81 101 VAL A N 1
ATOM 812 C CA . VAL A 1 101 ? 11.251 1.425 -1.754 1.00 89.81 101 VAL A CA 1
ATOM 813 C C . VAL A 1 101 ? 10.285 1.659 -2.913 1.00 89.81 101 VAL A C 1
ATOM 815 O O . VAL A 1 101 ? 10.686 2.082 -3.990 1.00 89.81 101 VAL A O 1
ATOM 818 N N . ILE A 1 102 ? 9.000 1.396 -2.700 1.00 90.38 102 ILE A N 1
ATOM 819 C CA . ILE A 1 102 ? 7.968 1.599 -3.722 1.00 90.38 102 ILE A CA 1
ATOM 820 C C . ILE A 1 102 ? 7.219 2.872 -3.359 1.00 90.38 102 ILE A C 1
ATOM 822 O O . ILE A 1 102 ? 6.602 2.944 -2.296 1.00 90.38 102 ILE A O 1
ATOM 826 N N . VAL A 1 103 ? 7.302 3.869 -4.232 1.00 90.56 103 VAL A N 1
ATOM 827 C CA . VAL A 1 103 ? 6.604 5.150 -4.112 1.00 90.56 103 VAL A CA 1
ATOM 828 C C . VAL A 1 103 ? 5.451 5.145 -5.101 1.00 90.56 103 VAL A C 1
ATOM 830 O O . VAL A 1 103 ? 5.673 4.959 -6.295 1.00 90.56 103 VAL A O 1
ATOM 833 N N . ALA A 1 104 ? 4.230 5.332 -4.613 1.00 90.50 104 ALA A N 1
ATOM 834 C CA . ALA A 1 104 ? 3.036 5.295 -5.442 1.00 90.50 104 ALA A CA 1
ATOM 835 C C . ALA A 1 104 ? 2.460 6.688 -5.694 1.00 90.50 104 ALA A C 1
ATOM 837 O O . ALA A 1 104 ? 2.426 7.523 -4.794 1.00 90.50 104 ALA A O 1
ATOM 838 N N . GLU A 1 105 ? 1.962 6.890 -6.908 1.00 91.81 105 GLU A N 1
ATOM 839 C CA . GLU A 1 105 ? 1.075 7.986 -7.285 1.00 91.81 105 GLU A CA 1
ATOM 840 C C . GLU A 1 105 ? -0.309 7.440 -7.637 1.00 91.81 105 GLU A C 1
ATOM 842 O O . GLU A 1 105 ? -0.438 6.356 -8.211 1.00 91.81 105 GLU A O 1
ATOM 847 N N . TYR A 1 106 ? -1.348 8.209 -7.325 1.00 91.88 106 TYR A N 1
ATOM 848 C CA . TYR A 1 106 ? -2.730 7.855 -7.629 1.00 91.88 106 TYR A CA 1
ATOM 849 C C . TYR A 1 106 ? -3.192 8.644 -8.857 1.00 91.88 106 TYR A C 1
ATOM 851 O O . TYR A 1 106 ? -3.435 9.845 -8.784 1.00 91.88 106 TYR A O 1
ATOM 859 N N . GLY A 1 107 ? -3.283 7.973 -10.003 1.00 91.44 107 GLY A N 1
ATOM 860 C CA . GLY A 1 107 ? -3.883 8.493 -11.236 1.00 91.44 107 GLY A CA 1
ATOM 861 C C . GLY A 1 107 ? -5.400 8.285 -11.313 1.00 91.44 107 GLY A C 1
ATOM 862 O O . GLY A 1 107 ? -5.981 8.483 -12.373 1.00 91.44 107 GLY A O 1
ATOM 863 N N . LEU A 1 108 ? -6.027 7.881 -10.206 1.00 91.94 108 LEU A N 1
ATOM 864 C CA . LEU A 1 108 ? -7.461 7.662 -10.032 1.00 91.94 108 LEU A CA 1
ATOM 865 C C . LEU A 1 108 ? -7.919 8.280 -8.696 1.00 91.94 108 LEU A C 1
ATOM 867 O O . LEU A 1 108 ? -7.073 8.499 -7.822 1.00 91.94 108 LEU A O 1
ATOM 871 N N . PRO A 1 109 ? -9.230 8.527 -8.496 1.00 92.19 109 PRO A N 1
ATOM 872 C CA . PRO A 1 109 ? -9.759 8.929 -7.194 1.00 92.19 109 PRO A CA 1
ATOM 873 C C . PRO A 1 109 ? -9.323 7.964 -6.086 1.00 92.19 109 PRO A C 1
ATOM 875 O O . PRO A 1 109 ? -9.362 6.740 -6.258 1.00 92.19 109 PRO A O 1
ATOM 878 N N . PHE A 1 110 ? -8.907 8.506 -4.945 1.00 91.50 110 PHE A N 1
ATOM 879 C CA . PHE A 1 110 ? -8.318 7.710 -3.870 1.00 91.50 110 PHE A CA 1
ATOM 880 C C . PHE A 1 110 ? -9.318 6.707 -3.270 1.00 91.50 110 PHE A C 1
ATOM 882 O O . PHE A 1 110 ? -8.947 5.590 -2.906 1.00 91.50 110 PHE A O 1
ATOM 889 N N . GLU A 1 111 ? -10.603 7.052 -3.244 1.00 91.56 111 GLU A N 1
ATOM 890 C CA . GLU A 1 111 ? -11.697 6.174 -2.827 1.00 91.56 111 GLU A CA 1
ATOM 891 C C . GLU A 1 111 ? -11.787 4.933 -3.719 1.00 91.56 111 GLU A C 1
ATOM 893 O O . GLU A 1 111 ? -11.890 3.816 -3.211 1.00 91.56 111 GLU A O 1
ATOM 898 N N . LYS A 1 112 ? -11.660 5.109 -5.042 1.00 91.75 112 LYS A N 1
ATOM 899 C CA . LYS A 1 112 ? -11.627 3.987 -5.988 1.00 91.75 112 LYS A CA 1
ATOM 900 C C . LYS A 1 112 ? -10.396 3.114 -5.766 1.00 91.75 112 LYS A C 1
ATOM 902 O O . LYS A 1 112 ? -10.505 1.892 -5.756 1.00 91.75 112 LYS A O 1
ATOM 907 N N . TYR A 1 113 ? -9.229 3.719 -5.537 1.00 93.12 113 TYR A N 1
ATOM 908 C CA . TYR A 1 113 ? -8.016 2.974 -5.188 1.00 93.12 113 TYR A CA 1
ATOM 909 C C . TYR A 1 113 ? -8.221 2.104 -3.938 1.00 93.12 113 TYR A C 1
ATOM 911 O O . TYR A 1 113 ? -7.880 0.918 -3.943 1.00 93.12 113 TYR A O 1
ATOM 919 N N . LEU A 1 114 ? -8.812 2.667 -2.879 1.00 93.44 114 LEU A N 1
ATOM 920 C CA . LEU A 1 114 ? -9.129 1.917 -1.666 1.00 93.44 114 LEU A CA 1
ATOM 921 C C . LEU A 1 114 ? -10.105 0.775 -1.931 1.00 93.44 114 LEU A C 1
ATOM 923 O O . LEU A 1 114 ? -9.923 -0.311 -1.382 1.00 93.44 114 LEU A O 1
ATOM 927 N N . GLU A 1 115 ? -11.122 1.003 -2.758 1.00 92.25 115 GLU A N 1
ATOM 928 C CA . GLU A 1 115 ? -12.086 -0.022 -3.140 1.00 92.25 115 GLU A CA 1
ATOM 929 C C . GLU A 1 115 ? -11.401 -1.197 -3.851 1.00 92.25 115 GLU A C 1
ATOM 931 O O . GLU A 1 115 ? -11.564 -2.342 -3.422 1.00 92.25 115 GLU A O 1
ATOM 936 N N . TYR A 1 116 ? -10.570 -0.928 -4.865 1.00 92.81 116 TYR A N 1
ATOM 937 C CA . TYR A 1 116 ? -9.790 -1.959 -5.557 1.00 92.81 116 TYR A CA 1
ATOM 938 C C . TYR A 1 116 ? -8.911 -2.746 -4.584 1.00 92.81 116 TYR A C 1
ATOM 940 O O . TYR A 1 116 ? -8.950 -3.975 -4.561 1.00 92.81 116 TYR A O 1
ATOM 948 N N . MET A 1 117 ? -8.168 -2.059 -3.716 1.00 93.94 117 MET A N 1
ATOM 949 C CA . MET A 1 117 ? -7.296 -2.728 -2.750 1.00 93.94 117 MET A CA 1
ATOM 950 C C . MET A 1 117 ? -8.086 -3.593 -1.760 1.00 93.94 117 MET A C 1
ATOM 952 O O . MET A 1 117 ? -7.673 -4.710 -1.453 1.00 93.94 117 MET A O 1
ATOM 956 N N . ARG A 1 118 ? -9.246 -3.132 -1.281 1.00 94.38 118 ARG A N 1
ATOM 957 C CA . ARG A 1 118 ? -10.110 -3.920 -0.385 1.00 94.38 118 ARG A CA 1
ATOM 958 C C . ARG A 1 118 ? -10.701 -5.148 -1.076 1.00 94.38 118 ARG A C 1
ATOM 960 O O . ARG A 1 118 ? -10.794 -6.191 -0.434 1.00 94.38 118 ARG A O 1
ATOM 967 N N . ARG A 1 119 ? -11.038 -5.075 -2.371 1.00 93.31 119 ARG A N 1
ATOM 968 C CA . ARG A 1 119 ? -11.450 -6.252 -3.168 1.00 93.31 119 ARG A CA 1
ATOM 969 C C . ARG A 1 119 ? -10.341 -7.305 -3.248 1.00 93.31 119 ARG A C 1
ATOM 971 O O . ARG A 1 119 ? -10.635 -8.494 -3.247 1.00 93.31 119 ARG A O 1
ATOM 978 N N . LEU A 1 120 ? -9.078 -6.878 -3.220 1.00 93.25 120 LEU A N 1
ATOM 979 C CA . LEU A 1 120 ? -7.908 -7.758 -3.095 1.00 93.25 120 LEU A CA 1
ATOM 980 C C . LEU A 1 120 ? -7.648 -8.234 -1.653 1.00 93.25 120 LEU A C 1
ATOM 982 O O . LEU A 1 120 ? -6.612 -8.833 -1.383 1.00 93.25 120 LEU A O 1
ATOM 986 N N . GLY A 1 121 ? -8.547 -7.954 -0.706 1.00 94.88 121 GLY A N 1
ATOM 987 C CA . GLY A 1 121 ? -8.426 -8.353 0.698 1.00 94.88 121 GLY A CA 1
ATOM 988 C C . GLY A 1 121 ? -7.576 -7.417 1.559 1.00 94.88 121 GLY A C 1
ATOM 989 O O . GLY A 1 121 ? -7.239 -7.774 2.691 1.00 94.88 121 GLY A O 1
ATOM 990 N N . ALA A 1 122 ? -7.209 -6.231 1.060 1.00 96.06 122 ALA A N 1
ATOM 991 C CA . ALA A 1 122 ? -6.454 -5.264 1.846 1.00 96.06 122 ALA A CA 1
ATOM 992 C C . ALA A 1 122 ? -7.240 -4.769 3.064 1.00 96.06 122 ALA A C 1
ATOM 994 O O . ALA A 1 122 ? -8.447 -4.525 2.998 1.00 96.06 122 ALA A O 1
ATOM 995 N N . GLN A 1 123 ? -6.525 -4.552 4.165 1.00 96.38 123 GLN A N 1
ATOM 996 C CA . GLN A 1 123 ? -7.076 -4.015 5.400 1.00 96.38 123 GLN A CA 1
ATOM 997 C C . GLN A 1 123 ? -6.496 -2.631 5.669 1.00 96.38 123 GLN A C 1
ATOM 999 O O . GLN A 1 123 ? -5.279 -2.441 5.672 1.00 96.38 123 GLN A O 1
ATOM 1004 N N . VAL A 1 124 ? -7.375 -1.662 5.918 1.00 97.31 124 VAL A N 1
ATOM 1005 C CA . VAL A 1 124 ? -6.980 -0.338 6.401 1.00 97.31 124 VAL A CA 1
ATOM 1006 C C . VAL A 1 124 ? -6.930 -0.387 7.922 1.00 97.31 124 VAL A C 1
ATOM 1008 O O . VAL A 1 124 ? -7.893 -0.813 8.561 1.00 97.31 124 VAL A O 1
ATOM 1011 N N . VAL A 1 125 ? -5.816 0.037 8.506 1.00 96.75 125 VAL A N 1
ATOM 1012 C CA . VAL A 1 125 ? -5.563 -0.007 9.949 1.00 96.75 125 VAL A CA 1
ATOM 1013 C C . VAL A 1 125 ? -5.006 1.314 10.451 1.00 96.75 125 VAL A C 1
ATOM 1015 O O . VAL A 1 125 ? -4.353 2.048 9.711 1.00 96.75 125 VAL A O 1
ATOM 1018 N N . VAL A 1 126 ? -5.237 1.594 11.729 1.00 97.12 126 VAL A N 1
ATOM 1019 C CA . VAL A 1 126 ? -4.630 2.720 12.436 1.00 97.12 126 VAL A CA 1
ATOM 1020 C C . VAL A 1 126 ? -3.501 2.204 13.317 1.00 97.12 126 VAL A C 1
ATOM 1022 O O . VAL A 1 126 ? -3.660 1.227 14.057 1.00 97.12 126 VAL A O 1
ATOM 1025 N N . TYR A 1 127 ? -2.354 2.862 13.225 1.00 95.81 127 TYR A N 1
ATOM 1026 C CA . TYR A 1 127 ? -1.144 2.559 13.972 1.00 95.81 127 TYR A CA 1
ATOM 1027 C C . TYR A 1 127 ? -0.810 3.716 14.914 1.00 95.81 127 TYR A C 1
ATOM 1029 O O . TYR A 1 127 ? -0.727 4.862 14.483 1.00 95.81 127 TYR A O 1
ATOM 1037 N N . ASP A 1 128 ? -0.633 3.409 16.196 1.00 94.25 128 ASP A N 1
ATOM 1038 C CA . ASP A 1 128 ? -0.137 4.333 17.215 1.00 94.25 128 ASP A CA 1
ATOM 1039 C C . ASP A 1 128 ? 1.396 4.323 17.157 1.00 94.25 128 ASP A C 1
ATOM 1041 O O . ASP A 1 128 ? 2.035 3.331 17.529 1.00 94.25 128 ASP A O 1
ATOM 1045 N N . VAL A 1 129 ? 1.978 5.404 16.638 1.00 92.56 129 VAL A N 1
ATOM 1046 C CA . VAL A 1 129 ? 3.421 5.554 16.408 1.00 92.56 129 VAL A CA 1
ATOM 1047 C C . VAL A 1 129 ? 4.182 5.611 17.725 1.00 92.56 129 VAL A C 1
ATOM 1049 O O . VAL A 1 129 ? 5.260 5.025 17.839 1.00 92.56 129 VAL A O 1
ATOM 1052 N N . GLU A 1 130 ? 3.614 6.277 18.727 1.00 89.69 130 GLU A N 1
ATOM 1053 C CA . GLU A 1 130 ? 4.229 6.449 20.040 1.00 89.69 130 GLU A CA 1
ATOM 1054 C C . GLU A 1 130 ? 4.279 5.122 20.803 1.00 89.69 130 GLU A C 1
ATOM 1056 O O . GLU A 1 130 ? 5.322 4.744 21.341 1.00 89.69 130 GLU A O 1
ATOM 1061 N N . LYS A 1 131 ? 3.166 4.377 20.805 1.00 87.75 131 LYS A N 1
ATOM 1062 C CA . LYS A 1 131 ? 3.052 3.085 21.506 1.00 87.75 131 LYS A CA 1
ATOM 1063 C C . LYS A 1 131 ? 3.534 1.898 20.672 1.00 87.75 131 LYS A C 1
ATOM 1065 O O . LYS A 1 131 ? 3.650 0.792 21.198 1.00 87.75 131 LYS A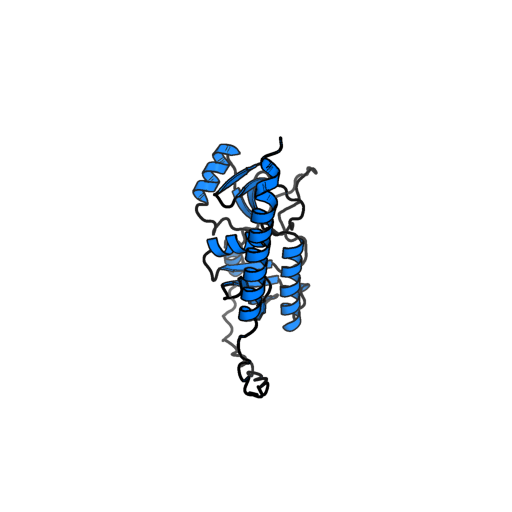 O 1
ATOM 1070 N N . GLY A 1 132 ? 3.796 2.103 19.386 1.00 88.69 132 GLY A N 1
ATOM 1071 C CA . GLY A 1 132 ? 4.322 1.094 18.477 1.00 88.69 132 GLY A CA 1
ATOM 1072 C C . GLY A 1 132 ? 3.370 -0.079 18.214 1.00 88.69 132 GLY A C 1
ATOM 1073 O O . GLY A 1 132 ? 3.811 -1.229 18.192 1.00 88.69 132 GLY A O 1
ATOM 1074 N N . ARG A 1 133 ? 2.062 0.177 18.073 1.00 88.81 133 ARG A N 1
ATOM 1075 C CA . ARG A 1 133 ? 1.040 -0.881 17.938 1.00 88.81 133 ARG A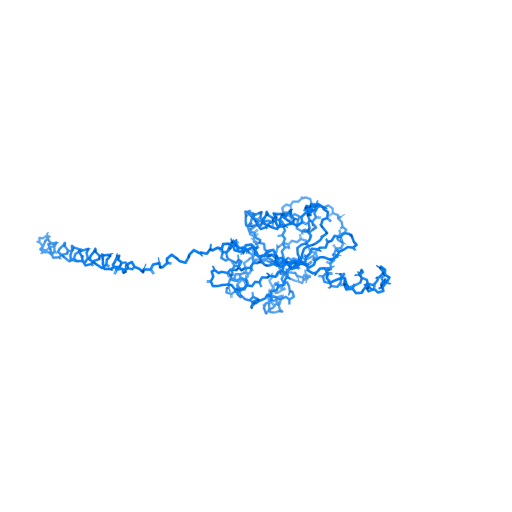 CA 1
ATOM 1076 C C . ARG A 1 133 ? -0.113 -0.497 17.015 1.0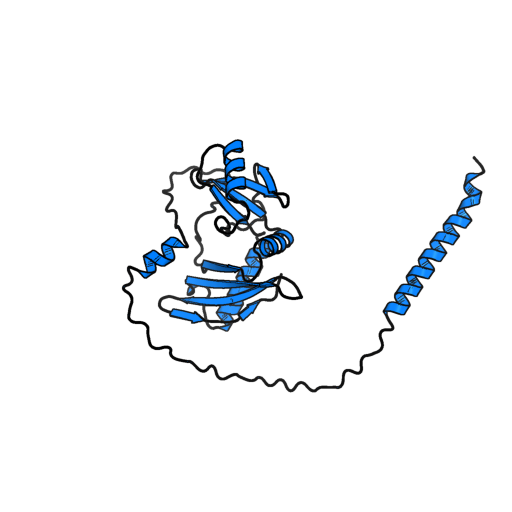0 88.81 133 ARG A C 1
ATOM 1078 O O . ARG A 1 133 ? -0.484 0.667 16.919 1.00 88.81 133 ARG A O 1
ATOM 1085 N N . PHE A 1 134 ? -0.741 -1.499 16.406 1.00 92.81 134 PHE A N 1
ATOM 1086 C CA . PHE A 1 134 ? -2.017 -1.329 15.706 1.00 92.81 134 PHE A CA 1
ATOM 1087 C C . PHE A 1 134 ? -3.161 -1.229 16.715 1.00 92.81 134 PHE A C 1
ATOM 1089 O O . PHE A 1 134 ? -3.219 -2.029 17.648 1.00 92.81 134 PHE A O 1
ATOM 1096 N N . VAL A 1 135 ? -4.059 -0.260 16.534 1.00 94.50 135 VAL A N 1
ATOM 1097 C CA . VAL A 1 135 ? -5.156 0.004 17.484 1.00 94.50 135 VAL A CA 1
ATOM 1098 C C . VAL A 1 135 ? -6.513 -0.457 16.957 1.00 94.50 135 VAL A C 1
ATOM 1100 O O . VAL A 1 135 ? -7.251 -1.142 17.666 1.00 94.50 135 VAL A O 1
ATOM 1103 N N . CYS A 1 136 ? -6.826 -0.164 15.695 1.00 96.38 136 CYS A N 1
ATOM 1104 C CA . CYS A 1 136 ? -8.084 -0.551 15.063 1.00 96.38 136 CYS A CA 1
ATOM 1105 C C . CYS A 1 136 ? -7.921 -0.767 13.553 1.00 96.38 136 CYS A C 1
ATOM 1107 O O . CYS A 1 136 ? -6.920 -0.371 12.953 1.00 96.38 136 CYS A O 1
ATOM 1109 N N . SER A 1 137 ? -8.920 -1.402 12.944 1.00 96.50 137 SER A N 1
ATOM 1110 C CA . SER A 1 137 ? -9.135 -1.395 11.496 1.00 96.50 137 SER A CA 1
ATOM 1111 C C . SER A 1 137 ? -10.314 -0.515 11.117 1.00 96.50 137 SER A C 1
ATOM 1113 O O . SER A 1 137 ? -11.251 -0.375 11.899 1.00 96.50 137 SER A O 1
ATOM 1115 N N . ILE A 1 138 ? -10.253 0.065 9.920 1.00 96.50 138 ILE A N 1
ATOM 1116 C CA . ILE A 1 138 ? -11.290 0.935 9.366 1.00 96.50 138 ILE A CA 1
ATOM 1117 C C . ILE A 1 138 ? -12.085 0.139 8.327 1.00 96.50 138 ILE A C 1
ATOM 1119 O O . ILE A 1 138 ? -11.565 -0.250 7.272 1.00 96.50 138 ILE A O 1
ATOM 1123 N N . LEU A 1 139 ? -13.357 -0.118 8.610 1.00 93.00 139 LEU A N 1
ATOM 1124 C CA . LEU A 1 139 ? -14.269 -0.806 7.697 1.00 93.00 139 LEU A CA 1
ATOM 1125 C C . LEU A 1 139 ? -14.694 0.105 6.530 1.00 93.00 139 LEU A C 1
ATOM 1127 O O . LEU A 1 139 ? -14.224 1.237 6.402 1.00 93.00 139 LEU A O 1
ATOM 1131 N N . LEU A 1 140 ? -15.457 -0.441 5.579 1.00 88.62 140 LEU A N 1
ATOM 1132 C CA . LEU A 1 140 ? -15.869 0.280 4.362 1.00 88.62 140 LEU A CA 1
ATOM 1133 C C . LEU A 1 140 ? -16.818 1.438 4.680 1.00 88.62 140 LEU A C 1
ATOM 1135 O O . LEU A 1 140 ? -16.738 2.489 4.059 1.00 88.62 140 LEU A O 1
ATOM 1139 N N . ASP A 1 141 ? -17.669 1.236 5.676 1.00 89.69 141 ASP A N 1
ATOM 1140 C CA . ASP A 1 141 ? -18.621 2.200 6.225 1.00 89.69 141 ASP A CA 1
ATOM 1141 C C . ASP A 1 141 ? -17.971 3.221 7.179 1.00 89.69 141 ASP A C 1
ATOM 1143 O O . ASP A 1 141 ? -18.660 4.069 7.737 1.00 89.69 141 ASP A O 1
ATOM 1147 N N . GLY A 1 142 ? -16.650 3.149 7.378 1.00 90.12 142 GLY A N 1
ATOM 1148 C CA . GLY A 1 142 ? -15.914 4.004 8.309 1.00 90.12 142 GLY A CA 1
ATOM 1149 C C . GLY A 1 142 ? -15.895 3.500 9.755 1.00 90.12 142 GLY A C 1
ATOM 1150 O O . GLY A 1 142 ? -15.219 4.103 10.586 1.00 90.12 142 GLY A O 1
ATOM 1151 N N . THR A 1 143 ? -16.564 2.386 10.063 1.00 93.88 143 THR A N 1
ATOM 1152 C CA . THR A 1 143 ? -16.606 1.818 11.416 1.00 93.88 143 THR A CA 1
ATOM 1153 C C . THR A 1 143 ? -15.206 1.402 11.881 1.00 93.88 143 THR A C 1
ATOM 1155 O O . THR A 1 143 ? -14.452 0.754 11.146 1.00 93.88 143 THR A O 1
ATOM 1158 N N . LEU A 1 144 ? -14.859 1.747 13.126 1.00 95.88 144 LEU A N 1
ATOM 1159 C CA . LEU A 1 144 ? -13.581 1.395 13.742 1.00 95.88 144 LEU A CA 1
ATOM 1160 C C . LEU A 1 144 ? -13.700 0.085 14.526 1.00 95.88 144 LEU A C 1
ATOM 1162 O O . LEU A 1 144 ? -14.339 0.031 15.575 1.00 95.88 144 LEU A O 1
ATOM 1166 N N . LEU A 1 145 ? -13.043 -0.970 14.047 1.00 94.69 145 LEU A N 1
ATOM 1167 C CA . LEU A 1 145 ? -13.018 -2.268 14.720 1.00 94.69 145 LEU A CA 1
ATOM 1168 C C . LEU A 1 145 ? -11.712 -2.421 15.524 1.00 94.69 145 LEU A C 1
ATOM 1170 O O . LEU A 1 145 ? -10.639 -2.430 14.909 1.00 94.69 145 LEU A O 1
ATOM 1174 N N . PRO A 1 146 ? -11.755 -2.540 16.865 1.00 92.81 146 PRO A N 1
ATOM 1175 C CA . PRO A 1 146 ? -10.558 -2.666 17.695 1.00 92.81 146 PRO A CA 1
ATOM 1176 C C . PRO A 1 146 ? -9.831 -3.997 17.467 1.00 92.81 146 PRO A C 1
ATOM 1178 O O . PRO A 1 146 ? -10.435 -4.982 17.050 1.00 92.81 146 PRO A O 1
ATOM 1181 N N . ASN A 1 147 ? -8.538 -4.038 17.806 1.00 86.62 147 ASN A N 1
ATOM 1182 C CA . ASN A 1 147 ? -7.699 -5.247 17.771 1.00 86.62 147 ASN A CA 1
ATOM 1183 C C . ASN A 1 147 ? -7.701 -5.960 16.402 1.00 86.62 147 ASN A C 1
ATOM 1185 O O . ASN A 1 147 ? -8.121 -7.116 16.298 1.00 86.62 147 ASN A O 1
ATOM 1189 N N . PRO A 1 148 ? -7.227 -5.293 15.334 1.00 89.81 148 PRO A N 1
ATOM 1190 C CA . PRO A 1 148 ? -7.231 -5.878 14.001 1.00 89.81 148 PRO A CA 1
ATOM 1191 C C . PRO A 1 148 ? -6.351 -7.135 13.947 1.00 89.81 148 PRO A C 1
ATOM 1193 O O . PRO A 1 148 ? -5.216 -7.144 14.429 1.00 89.81 148 PRO A O 1
ATOM 1196 N N . SER A 1 149 ? -6.856 -8.201 13.321 1.00 90.56 149 SER A N 1
ATOM 1197 C CA . SER A 1 149 ? -6.055 -9.399 13.055 1.00 90.56 149 SER A CA 1
ATOM 1198 C C . SER A 1 149 ? -5.013 -9.113 11.974 1.00 90.56 149 SER A C 1
ATOM 1200 O O . SER A 1 149 ? -5.358 -8.748 10.859 1.00 90.56 149 SER A O 1
ATOM 1202 N N . LEU A 1 150 ? -3.734 -9.336 12.282 1.00 90.31 150 LEU A N 1
ATOM 1203 C CA . LEU A 1 150 ? -2.614 -9.131 11.347 1.00 90.31 150 LEU A CA 1
ATOM 1204 C C . LEU A 1 150 ? -2.125 -10.440 10.700 1.00 90.31 150 LEU A C 1
ATOM 1206 O O . LEU A 1 150 ? -1.067 -10.487 10.053 1.00 90.31 150 LEU A O 1
ATOM 1210 N N . LYS A 1 151 ? -2.836 -11.548 10.935 1.00 91.88 151 LYS A N 1
ATOM 1211 C CA . LYS A 1 151 ? -2.486 -12.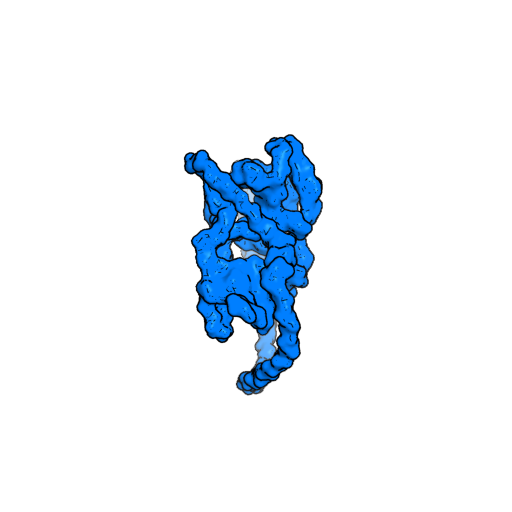865 10.391 1.00 91.88 151 LYS A CA 1
ATOM 1212 C C . LYS A 1 151 ? -2.759 -12.876 8.884 1.00 91.88 151 LYS A C 1
ATOM 1214 O O . LYS A 1 151 ? -3.800 -12.412 8.451 1.00 91.88 151 LYS A O 1
ATOM 1219 N N . GLY A 1 152 ? -1.815 -13.390 8.095 1.00 90.94 152 GLY A N 1
ATOM 1220 C CA . GLY A 1 152 ? -1.934 -13.438 6.630 1.00 90.94 152 GLY A CA 1
ATOM 1221 C C . GLY A 1 152 ? -1.610 -12.129 5.898 1.00 90.94 152 GLY A C 1
ATOM 1222 O O . GLY A 1 152 ? -1.503 -12.140 4.678 1.00 90.94 152 GLY A O 1
ATOM 1223 N N . TYR A 1 153 ? -1.387 -11.021 6.613 1.00 94.31 153 TYR A N 1
ATOM 1224 C CA . TYR A 1 153 ? -0.995 -9.741 6.014 1.00 94.31 153 TYR A CA 1
ATOM 1225 C C . TYR A 1 153 ? 0.523 -9.571 5.911 1.00 94.31 153 TYR A C 1
ATOM 1227 O O . TYR A 1 153 ? 1.276 -10.003 6.796 1.00 94.31 153 TYR A O 1
ATOM 1235 N N . SER A 1 154 ? 0.964 -8.894 4.852 1.00 90.44 154 SER A N 1
ATOM 1236 C CA . SER A 1 154 ? 2.357 -8.502 4.654 1.00 90.44 154 SER A CA 1
ATOM 1237 C C . SER A 1 154 ? 2.833 -7.561 5.772 1.00 90.44 154 SER A C 1
ATOM 1239 O O . SER A 1 154 ? 2.074 -6.696 6.217 1.00 90.44 154 SER A O 1
ATOM 1241 N N . PRO A 1 155 ? 4.092 -7.680 6.238 1.00 86.38 155 PRO A N 1
ATOM 1242 C CA . PRO A 1 155 ? 4.689 -6.696 7.144 1.00 86.38 155 PRO A CA 1
ATOM 1243 C C . PRO A 1 155 ? 4.950 -5.342 6.461 1.00 86.38 155 PRO A C 1
ATOM 1245 O O . PRO A 1 155 ? 5.198 -4.349 7.147 1.00 86.38 155 PRO A O 1
ATOM 1248 N N . ARG A 1 156 ? 4.915 -5.293 5.123 1.00 87.38 156 ARG A N 1
ATOM 1249 C CA . ARG A 1 156 ? 5.082 -4.073 4.337 1.00 87.38 156 ARG A CA 1
ATOM 1250 C C . ARG A 1 156 ? 3.756 -3.321 4.287 1.00 87.38 156 ARG A C 1
ATOM 1252 O O . ARG A 1 156 ? 2.828 -3.707 3.583 1.00 87.38 156 ARG A O 1
ATOM 1259 N N . ALA A 1 157 ? 3.682 -2.244 5.059 1.00 90.50 157 ALA A N 1
ATOM 1260 C CA . ALA A 1 157 ? 2.524 -1.367 5.109 1.00 90.50 157 ALA A CA 1
ATOM 1261 C C . ALA A 1 157 ? 2.684 -0.186 4.145 1.00 90.50 157 ALA A C 1
ATOM 1263 O O . ALA A 1 157 ? 3.789 0.329 3.952 1.00 90.50 157 ALA A O 1
ATOM 1264 N N . ARG A 1 158 ? 1.574 0.281 3.572 1.00 90.62 158 ARG A N 1
ATOM 1265 C CA . ARG A 1 158 ? 1.536 1.501 2.755 1.00 90.62 158 ARG A CA 1
ATOM 1266 C C . ARG A 1 158 ? 0.910 2.613 3.575 1.00 90.62 158 ARG A C 1
ATOM 1268 O O . ARG A 1 158 ? -0.198 2.453 4.078 1.00 90.62 158 ARG A O 1
ATOM 1275 N N . ARG A 1 159 ? 1.612 3.731 3.724 1.00 92.19 159 ARG A N 1
ATOM 1276 C CA . ARG A 1 159 ? 1.083 4.887 4.448 1.00 92.19 159 ARG A CA 1
ATOM 1277 C C . ARG A 1 159 ? 0.020 5.578 3.604 1.00 92.19 159 ARG A C 1
ATOM 1279 O O . ARG A 1 159 ? 0.297 5.956 2.474 1.00 92.19 159 ARG A O 1
ATOM 1286 N N . LEU A 1 160 ? -1.161 5.757 4.184 1.00 93.69 160 LEU A N 1
ATOM 1287 C CA . LEU A 1 160 ? -2.299 6.438 3.572 1.00 93.69 160 LEU A CA 1
ATOM 1288 C C . LEU A 1 160 ? -2.659 7.749 4.274 1.00 93.69 160 LEU A C 1
ATOM 1290 O O . LEU A 1 160 ? -3.466 8.502 3.751 1.00 93.69 160 LEU A O 1
ATOM 1294 N N . THR A 1 161 ? -2.088 8.028 5.451 1.00 92.62 161 THR A N 1
ATOM 1295 C CA . THR A 1 161 ? -2.482 9.140 6.336 1.00 92.62 161 THR A CA 1
ATOM 1296 C C . THR A 1 161 ? -2.761 10.463 5.625 1.00 92.62 161 THR A C 1
ATOM 1298 O O . THR A 1 161 ? -3.728 11.140 5.955 1.00 92.62 161 THR A O 1
ATOM 1301 N N . SER A 1 162 ? -1.905 10.863 4.685 1.00 89.69 162 SER A N 1
ATOM 1302 C CA . SER A 1 162 ? -2.030 12.164 4.025 1.00 89.69 162 SER A CA 1
ATOM 1303 C C . SER A 1 162 ? -3.172 12.214 3.014 1.00 89.69 162 SER A C 1
ATOM 1305 O O . SER A 1 162 ? -3.792 13.264 2.882 1.00 89.69 162 SER A O 1
ATOM 1307 N N . ASP A 1 163 ? -3.447 11.088 2.359 1.00 90.56 163 ASP A N 1
ATOM 1308 C CA . ASP A 1 163 ? -4.387 10.959 1.243 1.00 90.56 163 ASP A CA 1
ATOM 1309 C C . ASP A 1 163 ? -5.757 10.416 1.691 1.00 90.56 163 ASP A C 1
ATOM 1311 O O . ASP A 1 163 ? -6.702 10.380 0.909 1.00 90.56 163 ASP A O 1
ATOM 1315 N N . PHE A 1 164 ? -5.878 9.976 2.950 1.00 92.75 164 PHE A N 1
ATOM 1316 C CA . PHE A 1 164 ? -7.080 9.316 3.448 1.00 92.75 164 PHE A CA 1
ATOM 1317 C C . PHE A 1 164 ? -8.263 10.291 3.611 1.00 92.75 164 PHE A C 1
ATOM 1319 O O . PHE A 1 164 ? -8.117 11.321 4.283 1.00 92.75 164 PHE A O 1
ATOM 1326 N N . PRO A 1 165 ? -9.455 9.963 3.075 1.00 90.31 165 PRO A N 1
ATOM 1327 C CA . PRO A 1 165 ? -10.626 10.821 3.181 1.00 90.31 165 PRO A CA 1
ATOM 1328 C C . PRO A 1 165 ? -11.079 10.928 4.637 1.00 90.31 165 PRO A C 1
ATOM 1330 O O . PRO A 1 165 ? -11.070 9.950 5.383 1.00 90.31 165 PRO A O 1
ATOM 1333 N N . ASN A 1 166 ? -11.480 12.130 5.052 1.00 91.69 166 ASN A N 1
ATOM 1334 C CA . ASN A 1 166 ? -11.960 12.409 6.410 1.00 91.69 166 ASN A CA 1
ATOM 1335 C C . ASN A 1 166 ? -10.977 12.006 7.531 1.00 91.69 166 ASN A C 1
ATOM 1337 O O . ASN A 1 166 ? -11.408 11.711 8.647 1.00 91.69 166 ASN A O 1
ATOM 1341 N N . ARG A 1 167 ? -9.653 12.015 7.280 1.00 94.56 167 ARG A N 1
ATOM 1342 C CA . ARG A 1 167 ? -8.655 11.566 8.276 1.00 94.56 167 ARG A CA 1
ATOM 1343 C C . ARG A 1 167 ? -8.805 12.242 9.641 1.00 94.56 167 ARG A C 1
ATOM 1345 O O . ARG A 1 167 ? -8.590 11.598 10.657 1.00 94.56 167 ARG A O 1
ATOM 1352 N N . GLU A 1 168 ? -9.158 13.529 9.669 1.00 95.88 168 GLU A N 1
ATOM 1353 C CA . GLU A 1 168 ? -9.263 14.288 10.921 1.00 95.88 168 GLU A CA 1
ATOM 1354 C C . GLU A 1 168 ? -10.419 13.763 11.782 1.00 95.88 168 GLU A C 1
ATOM 1356 O O . GLU A 1 168 ? -10.260 13.599 12.989 1.00 95.88 168 GLU A O 1
ATOM 1361 N N . GLN A 1 169 ? -11.546 13.402 11.153 1.00 96.00 169 GLN A N 1
ATOM 1362 C CA . GLN A 1 169 ? -12.684 12.777 11.835 1.00 96.00 169 GLN A CA 1
ATOM 1363 C C . GLN A 1 169 ? -12.313 11.386 12.359 1.00 96.00 169 GLN A C 1
ATOM 1365 O O . GLN A 1 169 ? -12.606 11.060 13.507 1.00 96.00 169 GLN A O 1
ATOM 1370 N N . VAL A 1 170 ? -11.605 10.587 11.552 1.00 96.12 170 VAL A N 1
ATOM 1371 C CA . VAL A 1 170 ? -11.096 9.273 11.977 1.00 96.12 170 VAL A CA 1
ATOM 1372 C C . VAL A 1 170 ? -10.173 9.419 13.185 1.00 96.12 170 VAL A C 1
ATOM 1374 O O . VAL A 1 170 ? -10.331 8.709 14.173 1.00 96.12 170 VAL A O 1
ATOM 1377 N N . PHE A 1 171 ? -9.223 10.353 13.148 1.00 96.88 171 PHE A N 1
ATOM 1378 C CA . PHE A 1 171 ? -8.300 10.573 14.258 1.00 96.88 171 PHE A CA 1
ATOM 1379 C C . PHE A 1 171 ? -8.981 11.108 15.507 1.00 96.88 171 PHE A C 1
ATOM 1381 O O . PHE A 1 171 ? -8.573 10.740 16.608 1.00 96.88 171 PHE A O 1
ATOM 1388 N N . GLN A 1 172 ? -10.019 11.926 15.366 1.00 97.12 172 GLN A N 1
ATOM 1389 C CA . GLN A 1 172 ? -10.838 12.328 16.499 1.00 97.12 172 GLN A CA 1
ATOM 1390 C C . GLN A 1 172 ? -11.493 11.106 17.163 1.00 97.12 172 GLN A C 1
ATOM 1392 O O . GLN A 1 172 ? -11.283 10.889 18.354 1.00 97.12 172 GLN A O 1
ATOM 1397 N N . GLN A 1 173 ? -12.176 10.254 16.395 1.00 96.94 173 GLN A N 1
ATOM 1398 C CA . GLN A 1 173 ? -12.816 9.038 16.918 1.00 96.94 173 GLN A CA 1
ATOM 1399 C C . GLN A 1 173 ? -11.805 8.065 17.544 1.00 96.94 173 GLN A C 1
ATOM 1401 O O . GLN A 1 173 ? -12.046 7.490 18.604 1.00 96.94 173 GLN A O 1
ATOM 1406 N N . VAL A 1 174 ? -10.635 7.893 16.921 1.00 96.94 174 VAL A N 1
ATOM 1407 C CA . VAL A 1 174 ? -9.554 7.064 17.475 1.00 96.94 174 VAL A CA 1
ATOM 1408 C C . VAL A 1 174 ? -9.077 7.626 18.812 1.00 96.94 174 VAL A C 1
ATOM 1410 O O . VAL A 1 174 ? -8.869 6.856 19.746 1.00 96.94 174 VAL A O 1
ATOM 1413 N N . ARG A 1 175 ? -8.925 8.949 18.940 1.00 97.12 175 ARG A N 1
ATOM 1414 C CA . ARG A 1 175 ? -8.507 9.571 20.204 1.00 97.12 175 ARG A CA 1
ATOM 1415 C C . ARG A 1 175 ? -9.550 9.416 21.303 1.00 97.12 175 ARG A C 1
ATOM 1417 O O . ARG A 1 175 ? -9.183 9.184 22.451 1.00 97.12 175 ARG A O 1
ATOM 1424 N N . GLU A 1 176 ? -10.827 9.509 20.954 1.00 96.94 176 GLU A N 1
ATOM 1425 C CA . GLU A 1 176 ? -11.939 9.286 21.882 1.00 96.94 176 GLU A CA 1
ATOM 1426 C C . GLU A 1 176 ? -11.960 7.840 22.404 1.00 96.94 176 GLU A C 1
ATOM 1428 O O . GLU A 1 176 ? -12.156 7.618 23.596 1.00 96.94 176 GLU A O 1
ATOM 1433 N N . LEU A 1 177 ? -11.690 6.855 21.540 1.00 95.88 177 LEU A N 1
ATOM 1434 C CA . LEU A 1 177 ? -11.735 5.432 21.896 1.00 95.88 177 LEU A CA 1
ATOM 1435 C C . LEU A 1 177 ? -10.445 4.900 22.541 1.00 95.88 177 LEU A C 1
ATOM 1437 O O . LEU A 1 177 ? -10.502 4.025 23.404 1.00 95.88 177 LEU A O 1
ATOM 1441 N N . PHE A 1 178 ? -9.276 5.378 22.110 1.00 95.12 178 PHE A N 1
ATOM 1442 C CA . PHE A 1 178 ? -7.970 4.795 22.458 1.00 95.12 178 PHE A CA 1
ATOM 1443 C C . PHE A 1 178 ? -7.031 5.761 23.200 1.00 95.12 178 PHE A C 1
ATOM 1445 O O . PHE A 1 178 ? -5.916 5.366 23.570 1.00 95.12 178 PHE A O 1
ATOM 1452 N N . GLY A 1 179 ? -7.478 6.993 23.451 1.00 95.06 179 GLY A N 1
ATOM 1453 C CA . GLY A 1 179 ? -6.726 8.04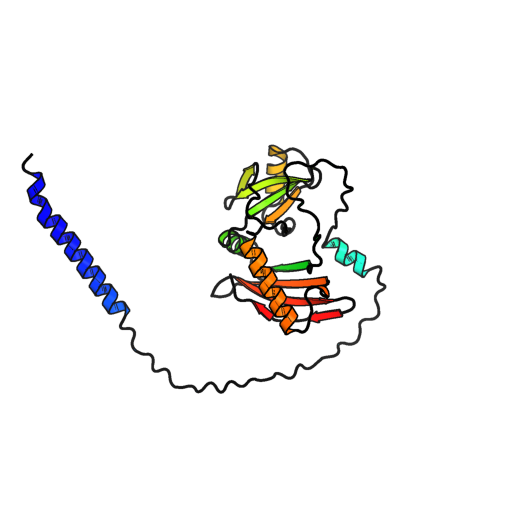5 24.130 1.00 95.06 179 GLY A CA 1
ATOM 1454 C C . GLY A 1 179 ? -5.850 8.884 23.192 1.00 95.06 179 GLY A C 1
ATOM 1455 O O . GLY A 1 179 ? -5.869 8.708 21.979 1.00 95.06 179 GLY A O 1
ATOM 1456 N N . PRO A 1 180 ? -5.063 9.829 23.727 1.00 94.81 180 PRO A N 1
ATOM 1457 C CA . PRO A 1 180 ? -4.138 10.616 22.919 1.00 94.81 180 PRO A CA 1
ATOM 1458 C C . PRO A 1 180 ? -2.989 9.756 22.357 1.00 94.81 180 PRO A C 1
ATOM 1460 O O . PRO A 1 180 ? -2.565 8.760 22.961 1.00 94.81 180 PRO A O 1
ATOM 1463 N N . GLY A 1 181 ? -2.473 10.178 21.201 1.00 92.25 181 GLY A N 1
ATOM 1464 C CA . GLY A 1 181 ? -1.341 9.552 20.522 1.00 92.25 181 GLY A CA 1
ATOM 1465 C C . GLY A 1 181 ? -1.050 10.181 19.157 1.00 92.25 181 GLY A C 1
ATOM 1466 O O . GLY A 1 181 ? -1.851 10.964 18.628 1.00 92.25 181 GLY A O 1
ATOM 1467 N N . ASP A 1 182 ? 0.106 9.820 18.601 1.00 93.81 182 ASP A N 1
ATOM 1468 C CA . ASP A 1 182 ? 0.469 10.090 17.209 1.00 93.81 182 ASP A CA 1
ATOM 1469 C C . ASP A 1 182 ? 0.024 8.910 16.337 1.00 93.81 182 ASP A C 1
ATOM 1471 O O . ASP A 1 182 ? 0.488 7.782 16.520 1.00 93.81 182 ASP A O 1
ATOM 1475 N N . TYR A 1 183 ? -0.921 9.159 15.431 1.00 95.75 183 TYR A N 1
ATOM 1476 C CA . TYR A 1 183 ? -1.614 8.115 14.683 1.00 95.75 183 TYR A CA 1
ATOM 1477 C C . TYR A 1 183 ? -1.307 8.187 13.191 1.00 95.75 183 TYR A C 1
ATOM 1479 O O . TYR A 1 183 ? -1.336 9.251 12.573 1.00 95.75 183 TYR A O 1
ATOM 1487 N N . GLU A 1 184 ? -1.098 7.021 12.585 1.00 96.56 184 GLU A N 1
ATOM 1488 C CA . GLU A 1 184 ? -0.984 6.863 11.139 1.00 96.56 184 GLU A CA 1
ATOM 1489 C C . GLU A 1 184 ? -2.037 5.893 10.603 1.00 96.56 184 GLU A C 1
ATOM 1491 O O . GLU A 1 184 ? -2.344 4.879 11.227 1.00 96.56 184 GLU A O 1
ATOM 1496 N N . ILE A 1 185 ? -2.570 6.195 9.418 1.00 96.62 185 ILE A N 1
ATOM 1497 C CA . ILE A 1 185 ? -3.465 5.308 8.676 1.00 96.62 185 ILE A CA 1
ATOM 1498 C C . ILE A 1 185 ? -2.621 4.548 7.664 1.00 96.62 185 ILE A C 1
ATOM 1500 O O . ILE A 1 185 ? -1.941 5.147 6.823 1.00 96.62 185 ILE A O 1
ATOM 1504 N N . LEU A 1 186 ? -2.666 3.224 7.748 1.00 96.00 186 LEU A N 1
ATOM 1505 C CA . LEU A 1 186 ? -1.874 2.311 6.940 1.00 96.00 186 LEU A CA 1
ATOM 1506 C C . LEU A 1 186 ? -2.784 1.337 6.185 1.00 96.00 186 LEU A C 1
ATOM 1508 O O . LEU A 1 186 ? -3.820 0.914 6.690 1.00 96.00 186 LEU A O 1
ATOM 1512 N N . LEU A 1 187 ? -2.365 0.939 4.988 1.00 95.50 187 LEU A N 1
ATOM 1513 C CA . LEU A 1 187 ? -2.944 -0.165 4.231 1.00 95.50 187 LEU A CA 1
ATOM 1514 C C . LEU A 1 187 ? -2.030 -1.381 4.339 1.00 95.50 187 LEU A C 1
ATOM 1516 O O . LEU A 1 187 ? -0.838 -1.300 4.024 1.00 95.50 187 LEU A O 1
ATOM 1520 N N . LEU A 1 188 ? -2.603 -2.506 4.739 1.00 95.62 188 LEU A N 1
ATOM 1521 C CA . LEU A 1 188 ? -1.953 -3.806 4.751 1.00 95.62 188 LEU A CA 1
ATOM 1522 C C . LEU A 1 188 ? -2.526 -4.649 3.619 1.00 95.62 188 LEU A C 1
ATOM 1524 O O . LEU A 1 188 ? -3.739 -4.832 3.535 1.00 95.62 188 LEU A O 1
ATOM 1528 N N . LEU A 1 189 ? -1.660 -5.189 2.766 1.00 95.06 189 LEU A N 1
ATOM 1529 C CA . LEU A 1 189 ? -2.066 -6.173 1.767 1.00 95.06 189 LEU A CA 1
ATOM 1530 C C . LEU A 1 189 ? -1.945 -7.596 2.319 1.00 95.06 189 LEU A C 1
ATOM 1532 O O . LEU A 1 189 ? -1.030 -7.856 3.113 1.00 95.06 189 LEU A O 1
ATOM 1536 N N . PRO A 1 190 ? -2.798 -8.539 1.881 1.00 96.50 190 PRO A N 1
ATOM 1537 C CA . PRO A 1 190 ? -2.531 -9.955 2.081 1.00 96.50 190 PRO A CA 1
ATOM 1538 C C . PRO A 1 190 ? -1.150 -10.314 1.529 1.00 96.50 190 PRO A C 1
ATOM 1540 O O . PRO A 1 190 ? -0.720 -9.780 0.503 1.00 96.50 190 PRO A O 1
ATOM 1543 N N . GLN A 1 191 ? -0.448 -11.210 2.217 1.00 93.81 191 GLN A N 1
ATOM 1544 C CA . GLN A 1 191 ? 0.932 -11.564 1.896 1.00 93.81 191 GLN A CA 1
ATOM 1545 C C . GLN A 1 191 ? 1.077 -12.046 0.444 1.00 93.81 191 GLN A C 1
ATOM 1547 O O . GLN A 1 191 ? 1.960 -11.578 -0.265 1.00 93.81 191 GLN A O 1
ATOM 1552 N N . GLU A 1 192 ? 0.159 -12.890 -0.023 1.00 94.44 192 GLU A N 1
ATOM 1553 C CA . GLU A 1 192 ? 0.156 -13.424 -1.391 1.00 94.44 192 GLU A CA 1
ATOM 1554 C C . GLU A 1 192 ? 0.001 -12.324 -2.457 1.00 94.44 192 GLU A C 1
ATOM 1556 O O . GLU A 1 192 ? 0.647 -12.362 -3.507 1.00 94.44 192 GLU A O 1
ATOM 1561 N N . VAL A 1 193 ? -0.823 -11.307 -2.179 1.00 93.31 193 VAL A N 1
ATOM 1562 C CA . VAL A 1 193 ? -1.051 -10.178 -3.093 1.00 93.31 193 VAL A CA 1
ATOM 1563 C C . VAL A 1 193 ? 0.192 -9.296 -3.168 1.00 93.31 193 VAL A C 1
ATOM 1565 O O . VAL A 1 193 ? 0.614 -8.928 -4.266 1.00 93.31 193 VAL A O 1
ATOM 1568 N N . GLU A 1 194 ? 0.807 -8.992 -2.021 1.00 91.94 194 GLU A N 1
ATOM 1569 C CA . GLU A 1 194 ? 2.053 -8.220 -1.969 1.00 91.94 194 GLU A CA 1
ATOM 1570 C C . GLU A 1 194 ? 3.199 -8.972 -2.664 1.00 91.94 194 GLU A C 1
ATOM 1572 O O . GLU A 1 194 ? 3.921 -8.384 -3.462 1.00 91.94 194 GLU A O 1
ATOM 1577 N N . GLU A 1 195 ? 3.351 -10.279 -2.444 1.00 92.19 195 GLU A N 1
ATOM 1578 C CA . GLU A 1 195 ? 4.389 -11.084 -3.102 1.00 92.19 195 GLU A CA 1
ATOM 1579 C C . GLU A 1 195 ? 4.212 -11.128 -4.622 1.00 92.19 195 GLU A C 1
ATOM 1581 O O . GLU A 1 195 ? 5.191 -11.015 -5.369 1.00 92.19 195 GLU A O 1
ATOM 1586 N N . ARG A 1 196 ? 2.970 -11.254 -5.105 1.00 92.00 196 ARG A N 1
ATOM 1587 C CA . ARG A 1 196 ? 2.666 -11.153 -6.538 1.00 92.00 196 ARG A CA 1
ATOM 1588 C C . ARG A 1 196 ? 3.054 -9.778 -7.077 1.00 92.00 196 ARG A C 1
ATOM 1590 O O . ARG A 1 196 ? 3.668 -9.694 -8.137 1.00 92.00 196 ARG A O 1
ATOM 1597 N N . PHE A 1 197 ? 2.753 -8.724 -6.326 1.00 90.62 197 PHE A N 1
ATOM 1598 C CA . PHE A 1 197 ? 3.032 -7.349 -6.719 1.00 90.62 197 PHE A CA 1
ATOM 1599 C C . PHE A 1 197 ? 4.535 -7.080 -6.845 1.00 90.62 197 PHE A C 1
ATOM 1601 O O . PHE A 1 197 ? 5.008 -6.586 -7.869 1.00 90.62 197 PHE A O 1
ATOM 1608 N N . LEU A 1 198 ? 5.309 -7.500 -5.844 1.00 91.69 198 LEU A N 1
ATOM 1609 C CA . LEU A 1 198 ? 6.768 -7.401 -5.856 1.00 91.69 198 LEU A CA 1
ATOM 1610 C C . LEU A 1 198 ? 7.389 -8.229 -6.985 1.00 91.69 198 LEU A C 1
ATOM 1612 O O . LEU A 1 198 ? 8.351 -7.786 -7.612 1.00 91.69 198 LEU A O 1
ATOM 1616 N N . ARG A 1 199 ? 6.831 -9.408 -7.284 1.00 92.56 199 ARG A N 1
ATOM 1617 C CA . ARG A 1 199 ? 7.294 -10.260 -8.386 1.00 92.56 199 ARG A CA 1
ATOM 1618 C C . ARG A 1 199 ? 7.142 -9.578 -9.742 1.00 92.56 199 ARG A C 1
ATOM 1620 O O . ARG A 1 199 ? 8.059 -9.668 -10.553 1.00 92.56 199 ARG A O 1
ATOM 1627 N N . GLU A 1 200 ? 6.023 -8.905 -9.991 1.00 92.44 200 GLU A N 1
ATOM 1628 C CA . GLU A 1 200 ? 5.813 -8.187 -11.252 1.00 92.44 200 GLU A CA 1
ATOM 1629 C C . GLU A 1 200 ? 6.766 -6.995 -11.385 1.00 92.44 200 GLU A C 1
ATOM 1631 O O . GLU A 1 200 ? 7.426 -6.860 -12.416 1.00 92.44 200 GLU A O 1
ATOM 1636 N N . ILE A 1 201 ? 6.961 -6.207 -10.321 1.00 92.56 201 ILE A N 1
ATOM 1637 C CA . ILE A 1 201 ? 7.966 -5.130 -10.324 1.00 92.56 201 ILE A CA 1
ATOM 1638 C C . ILE A 1 201 ? 9.359 -5.699 -10.598 1.00 92.56 201 ILE A C 1
ATOM 1640 O O . ILE A 1 201 ? 10.091 -5.150 -11.420 1.00 92.56 201 ILE A O 1
ATOM 1644 N N . LYS A 1 202 ? 9.725 -6.807 -9.946 1.00 93.81 202 LYS A N 1
ATOM 1645 C CA . LYS A 1 202 ? 11.022 -7.456 -10.146 1.00 93.81 202 LYS A CA 1
ATOM 1646 C C . LYS A 1 202 ? 11.233 -7.863 -11.604 1.00 93.81 202 LYS A C 1
ATOM 1648 O O . LYS A 1 202 ? 12.269 -7.524 -12.165 1.00 93.81 202 LYS A O 1
ATOM 1653 N N . LYS A 1 203 ? 10.245 -8.506 -12.233 1.00 93.06 203 LYS A N 1
ATOM 1654 C CA . LYS A 1 203 ? 10.305 -8.867 -13.658 1.00 93.06 203 LYS A CA 1
ATOM 1655 C C . LYS A 1 203 ? 10.483 -7.644 -14.558 1.00 93.06 203 LYS A C 1
ATOM 1657 O O . LYS A 1 203 ? 11.283 -7.693 -15.487 1.00 93.06 203 LYS A O 1
ATOM 1662 N N . ALA A 1 204 ? 9.773 -6.543 -14.291 1.00 92.94 204 ALA A N 1
ATOM 1663 C CA . ALA A 1 204 ? 9.970 -5.320 -15.070 1.00 92.94 204 ALA A CA 1
ATOM 1664 C C . ALA A 1 204 ? 11.380 -4.761 -14.898 1.00 92.94 204 ALA A C 1
ATOM 1666 O O . ALA A 1 204 ? 12.018 -4.437 -15.895 1.00 92.94 204 ALA A O 1
ATOM 1667 N N . LEU A 1 205 ? 11.899 -4.687 -13.671 1.00 93.69 205 LEU A N 1
ATOM 1668 C CA . LEU A 1 205 ? 13.271 -4.234 -13.430 1.00 93.69 205 LEU A CA 1
ATOM 1669 C C . LEU A 1 205 ? 14.291 -5.088 -14.195 1.00 93.69 205 LEU A C 1
ATOM 1671 O O . LEU A 1 205 ? 15.145 -4.531 -14.883 1.00 93.69 205 LEU A O 1
ATOM 1675 N N . GLU A 1 206 ? 14.142 -6.413 -14.161 1.00 94.06 206 GLU A N 1
ATOM 1676 C CA . GLU A 1 206 ? 14.994 -7.348 -14.906 1.00 94.06 206 GLU A CA 1
ATOM 1677 C C . GLU A 1 206 ? 14.893 -7.133 -16.425 1.00 94.06 206 GLU A C 1
ATOM 1679 O O . GLU A 1 206 ? 15.915 -7.139 -17.109 1.00 94.06 206 GLU A O 1
ATOM 1684 N N . SER A 1 207 ? 13.697 -6.845 -16.958 1.00 92.62 207 SER A N 1
ATOM 1685 C CA . SER A 1 207 ? 13.506 -6.525 -18.385 1.00 92.62 207 SER A CA 1
ATOM 1686 C C . SER A 1 207 ? 14.215 -5.237 -18.827 1.00 92.62 207 SER A C 1
ATOM 1688 O O . SER A 1 207 ? 14.576 -5.097 -19.992 1.00 92.62 207 SER A O 1
ATOM 1690 N N . PHE A 1 208 ? 14.470 -4.321 -17.888 1.00 92.25 208 PHE A N 1
ATOM 1691 C CA . PHE A 1 208 ? 15.249 -3.100 -18.105 1.00 92.25 208 PHE A CA 1
ATOM 1692 C C . PHE A 1 208 ? 16.740 -3.265 -17.755 1.00 92.25 208 PHE A C 1
ATOM 1694 O O . PHE A 1 208 ? 17.481 -2.283 -17.763 1.00 92.25 208 PHE A O 1
ATOM 1701 N N . GLY A 1 209 ? 17.192 -4.485 -17.444 1.00 94.12 209 GLY A N 1
ATOM 1702 C CA . GLY A 1 209 ? 18.586 -4.780 -17.103 1.00 94.12 209 GLY A CA 1
ATOM 1703 C C . GLY A 1 209 ? 18.992 -4.361 -15.688 1.00 94.12 209 GLY A C 1
ATOM 1704 O O . GLY A 1 209 ? 20.184 -4.237 -15.409 1.00 94.12 209 GLY A O 1
ATOM 1705 N N . TYR A 1 210 ? 18.029 -4.132 -14.791 1.00 93.50 210 TYR A N 1
ATOM 1706 C CA . TYR A 1 210 ? 18.289 -3.788 -13.395 1.00 93.50 210 TYR A CA 1
ATOM 1707 C C . TYR A 1 210 ? 18.146 -5.004 -12.482 1.00 93.50 210 TYR A C 1
ATOM 1709 O O . TYR A 1 210 ? 17.132 -5.700 -12.491 1.00 93.50 210 TYR A O 1
ATOM 1717 N N . SER A 1 211 ? 19.144 -5.213 -11.625 1.00 92.31 211 SER A N 1
ATOM 1718 C CA . SER A 1 211 ? 19.035 -6.134 -10.496 1.00 92.31 211 SER A CA 1
ATOM 1719 C C . SER A 1 211 ? 18.137 -5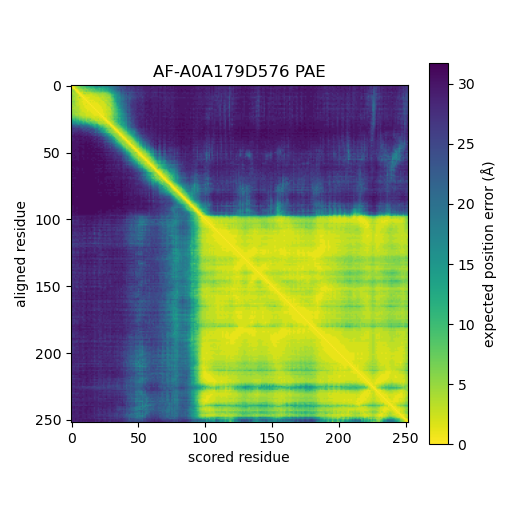.532 -9.418 1.00 92.31 211 SER A C 1
ATOM 1721 O O . SER A 1 211 ? 18.274 -4.360 -9.066 1.00 92.31 211 SER A O 1
ATOM 1723 N N . TRP A 1 212 ? 17.258 -6.353 -8.839 1.00 91.25 212 TRP A N 1
ATOM 1724 C CA . TRP A 1 212 ? 16.376 -5.968 -7.729 1.00 91.25 212 TRP A CA 1
ATOM 1725 C C . TRP A 1 212 ? 17.118 -5.278 -6.574 1.00 91.25 212 TRP A C 1
ATOM 1727 O O . TRP A 1 212 ? 16.588 -4.360 -5.957 1.00 91.25 212 TRP A O 1
ATOM 1737 N N . TRP A 1 213 ? 18.349 -5.713 -6.303 1.00 90.69 213 TRP A N 1
ATOM 1738 C CA . TRP A 1 213 ? 19.155 -5.267 -5.165 1.00 90.69 213 TRP A CA 1
ATOM 1739 C C . TRP A 1 213 ? 19.883 -3.938 -5.401 1.00 90.69 213 TRP A C 1
ATOM 1741 O O . TRP A 1 213 ? 20.276 -3.281 -4.441 1.00 90.69 213 TRP A O 1
ATOM 1751 N N . ASP A 1 214 ? 20.039 -3.530 -6.662 1.00 89.19 214 ASP A N 1
ATOM 1752 C CA . ASP A 1 214 ? 20.756 -2.305 -7.044 1.00 89.19 214 ASP A CA 1
ATOM 1753 C C . ASP A 1 214 ? 19.816 -1.092 -7.162 1.00 89.19 214 ASP A C 1
ATOM 1755 O O . ASP A 1 214 ? 20.245 0.045 -7.389 1.00 89.19 214 ASP A O 1
ATOM 1759 N N . VAL A 1 215 ? 18.511 -1.326 -7.008 1.00 92.06 215 VAL A N 1
ATOM 1760 C CA . VAL A 1 215 ? 17.466 -0.310 -7.114 1.00 92.06 215 VAL A CA 1
ATOM 1761 C C . VAL A 1 215 ? 17.115 0.208 -5.722 1.00 92.06 215 VAL A C 1
ATOM 1763 O O . VAL A 1 215 ? 16.674 -0.527 -4.845 1.00 92.06 215 VAL A O 1
ATOM 1766 N N . LEU A 1 216 ? 17.278 1.516 -5.523 1.00 91.12 216 LEU A N 1
ATOM 1767 C CA . LEU A 1 216 ? 16.954 2.186 -4.262 1.00 91.12 216 LEU A CA 1
ATOM 1768 C C . LEU A 1 216 ? 15.444 2.343 -4.103 1.00 91.12 216 LEU A C 1
ATOM 1770 O O . LEU A 1 216 ? 14.873 2.075 -3.043 1.00 91.12 216 LEU A O 1
ATOM 1774 N N . SER A 1 217 ? 14.793 2.804 -5.168 1.00 93.38 217 SER A N 1
ATOM 1775 C CA . SER A 1 217 ? 13.353 2.975 -5.192 1.00 93.38 217 SER A CA 1
ATOM 1776 C C . SER A 1 217 ? 12.788 2.878 -6.596 1.00 93.38 217 SER A C 1
ATOM 1778 O O . SER A 1 217 ? 13.464 3.119 -7.595 1.00 93.38 217 SER A O 1
ATOM 1780 N N . VAL A 1 218 ? 11.505 2.562 -6.656 1.00 93.62 218 VAL A N 1
ATOM 1781 C CA . VAL A 1 218 ? 10.700 2.614 -7.868 1.00 93.62 218 VAL A CA 1
ATOM 1782 C C . VAL A 1 218 ? 9.510 3.522 -7.638 1.00 93.62 218 VAL A C 1
ATOM 1784 O O . VAL A 1 218 ? 8.945 3.563 -6.542 1.00 93.62 218 VAL A O 1
ATOM 1787 N N . LYS A 1 219 ? 9.129 4.250 -8.679 1.00 93.88 219 LYS A N 1
ATOM 1788 C CA . LYS A 1 219 ? 7.923 5.060 -8.700 1.00 93.88 219 LYS A CA 1
ATOM 1789 C C . LYS A 1 219 ? 6.894 4.390 -9.586 1.00 93.88 219 LYS A C 1
ATOM 1791 O O . LYS A 1 219 ? 7.156 4.151 -10.765 1.00 93.88 219 LYS A O 1
ATOM 1796 N N . ILE A 1 220 ? 5.739 4.105 -9.013 1.00 94.25 220 ILE A N 1
ATOM 1797 C CA . ILE A 1 220 ? 4.598 3.522 -9.707 1.00 94.25 220 ILE A CA 1
ATOM 1798 C C . ILE A 1 220 ? 3.451 4.524 -9.739 1.00 94.25 220 ILE A C 1
ATOM 1800 O O . ILE A 1 220 ? 3.348 5.387 -8.867 1.00 94.25 220 ILE A O 1
ATOM 1804 N N . ARG A 1 221 ? 2.555 4.368 -10.703 1.00 94.00 221 ARG A N 1
ATOM 1805 C CA . ARG A 1 221 ? 1.290 5.087 -10.769 1.00 94.00 221 ARG A CA 1
ATOM 1806 C C . ARG A 1 221 ? 0.157 4.090 -10.936 1.00 94.00 221 ARG A C 1
ATOM 1808 O O . ARG A 1 221 ? 0.241 3.217 -11.791 1.00 94.00 221 ARG A O 1
ATOM 1815 N N . TYR A 1 222 ? -0.865 4.215 -10.105 1.00 93.25 222 TYR A N 1
ATOM 1816 C CA . TYR A 1 222 ? -2.103 3.462 -10.246 1.00 93.25 222 TYR A CA 1
ATOM 1817 C C . TYR A 1 222 ? -3.036 4.209 -11.196 1.00 93.25 222 TYR A C 1
ATOM 1819 O O . TYR A 1 222 ? -3.252 5.403 -11.001 1.00 93.25 222 TYR A O 1
ATOM 1827 N N . GLU A 1 223 ? -3.589 3.534 -12.194 1.00 93.00 223 GLU A N 1
ATOM 1828 C CA . GLU A 1 223 ? -4.573 4.091 -13.127 1.00 93.00 223 GLU A CA 1
ATOM 1829 C C . GLU A 1 223 ? -5.771 3.147 -13.259 1.00 93.00 223 GLU A C 1
ATOM 1831 O O . GLU A 1 223 ? -5.676 1.953 -12.982 1.00 93.00 223 GLU A O 1
ATOM 1836 N N . GLU A 1 224 ? -6.927 3.701 -13.610 1.00 90.12 224 GLU A N 1
ATOM 1837 C CA . GLU A 1 224 ? -8.137 2.921 -13.866 1.00 90.12 224 GLU A CA 1
ATOM 1838 C C . GLU A 1 224 ? -8.177 2.535 -15.352 1.00 90.12 224 GLU A C 1
ATOM 1840 O O . GLU A 1 224 ? -8.133 3.413 -16.213 1.00 90.12 224 GLU A O 1
ATOM 1845 N N . ASP A 1 225 ? -8.264 1.236 -15.640 1.00 87.56 225 ASP A N 1
ATOM 1846 C CA . ASP A 1 225 ? -8.486 0.672 -16.978 1.00 87.56 225 ASP A CA 1
ATOM 1847 C C . ASP A 1 225 ? -9.885 0.031 -17.037 1.00 87.56 225 ASP A C 1
ATOM 1849 O O . ASP A 1 225 ? -10.507 -0.271 -16.015 1.00 87.56 225 ASP A O 1
ATOM 1853 N N . ILE A 1 226 ? -10.381 -0.234 -18.244 1.00 81.69 226 ILE A N 1
ATOM 1854 C CA . ILE A 1 226 ? -11.668 -0.898 -18.511 1.00 81.69 226 ILE A CA 1
ATOM 1855 C C . ILE A 1 226 ? -11.757 -2.246 -17.774 1.00 81.69 226 ILE A C 1
ATOM 1857 O O . ILE A 1 226 ? -12.840 -2.679 -17.384 1.00 81.69 226 ILE A O 1
ATOM 1861 N N . GLN A 1 227 ? -10.616 -2.917 -17.590 1.00 80.06 227 GLN A N 1
ATOM 1862 C CA . GLN A 1 227 ? -10.525 -4.241 -16.974 1.00 80.06 227 GLN A CA 1
ATOM 1863 C C . GLN A 1 227 ? -10.222 -4.220 -15.468 1.00 80.06 227 GLN A C 1
ATOM 1865 O O . GLN A 1 227 ? -10.284 -5.282 -14.850 1.00 80.06 227 GLN A O 1
ATOM 1870 N N . GLY A 1 228 ? -9.909 -3.065 -14.867 1.00 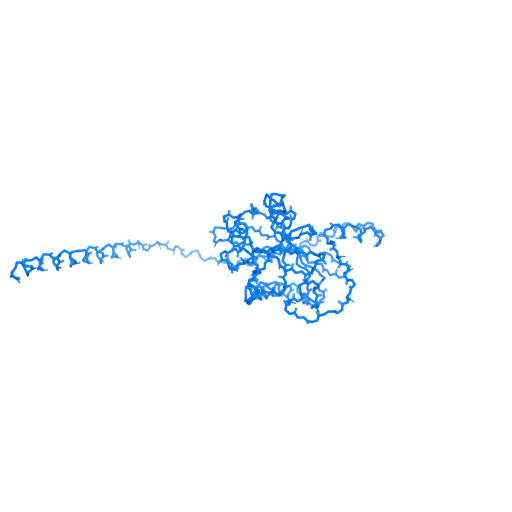84.06 228 GLY A N 1
ATOM 1871 C CA . GLY A 1 228 ? -9.574 -2.978 -13.444 1.00 84.06 228 GLY A CA 1
ATOM 1872 C C . GLY A 1 228 ? -8.474 -1.969 -13.125 1.00 84.06 228 GLY A C 1
ATOM 1873 O O . GLY A 1 228 ? -8.425 -0.881 -13.697 1.00 84.06 228 GLY A O 1
ATOM 1874 N N . LEU A 1 229 ? -7.605 -2.317 -12.172 1.00 88.38 229 LEU A N 1
ATOM 1875 C CA . LEU A 1 229 ? -6.525 -1.440 -11.727 1.00 88.38 229 LEU A CA 1
ATOM 1876 C C . LEU A 1 229 ? -5.251 -1.713 -12.532 1.00 88.38 229 LEU A C 1
ATOM 1878 O O . LEU A 1 229 ? -4.632 -2.774 -12.418 1.00 88.38 229 LEU A O 1
ATOM 1882 N N . GLU A 1 230 ? -4.822 -0.724 -13.303 1.00 91.50 230 GLU A N 1
ATOM 1883 C CA . GLU A 1 230 ? -3.541 -0.743 -13.991 1.00 91.50 230 GLU A CA 1
ATOM 1884 C C . GLU A 1 230 ? -2.453 -0.154 -13.094 1.00 91.50 230 GLU A C 1
ATOM 1886 O O . GLU A 1 230 ? -2.656 0.824 -12.367 1.00 91.50 230 GLU A O 1
ATOM 1891 N N . ILE A 1 231 ? -1.270 -0.758 -13.133 1.00 91.88 231 ILE A N 1
ATOM 1892 C CA . ILE A 1 231 ? -0.109 -0.258 -12.407 1.00 91.88 231 ILE A CA 1
ATOM 1893 C C . ILE A 1 231 ? 0.963 0.062 -13.433 1.00 91.88 231 ILE A C 1
ATOM 1895 O O . ILE A 1 231 ? 1.368 -0.798 -14.207 1.00 91.88 231 ILE A O 1
ATOM 1899 N N . ILE A 1 232 ? 1.460 1.290 -13.414 1.00 93.56 232 ILE A N 1
ATOM 1900 C CA . ILE A 1 232 ? 2.459 1.769 -14.360 1.00 93.56 232 ILE A CA 1
ATOM 1901 C C . ILE A 1 232 ? 3.747 2.059 -13.603 1.00 93.56 232 ILE A C 1
ATOM 1903 O O . ILE A 1 232 ? 3.788 2.961 -12.767 1.00 93.56 232 ILE A O 1
ATOM 1907 N N . LEU A 1 233 ? 4.823 1.334 -13.899 1.00 94.81 233 LEU A N 1
ATOM 1908 C CA . LEU A 1 233 ? 6.166 1.719 -13.476 1.00 94.81 233 LEU A CA 1
ATOM 1909 C C . LEU A 1 233 ? 6.570 2.967 -14.262 1.00 94.81 233 LEU A C 1
ATOM 1911 O O . LEU A 1 233 ? 6.699 2.907 -15.486 1.00 94.81 233 LEU A O 1
ATOM 1915 N N . LYS A 1 234 ? 6.756 4.081 -13.553 1.00 95.44 234 LYS A N 1
ATOM 1916 C CA . LYS A 1 234 ? 7.100 5.388 -14.122 1.00 95.44 234 LYS A CA 1
ATOM 1917 C C . LYS A 1 234 ? 8.585 5.694 -14.028 1.00 95.44 234 LYS A C 1
ATOM 1919 O O . LYS A 1 234 ? 9.157 6.304 -14.925 1.00 95.44 234 LYS A O 1
ATOM 1924 N N . GLU A 1 235 ? 9.221 5.340 -12.915 1.00 95.44 235 GLU A N 1
ATOM 1925 C CA . GLU A 1 235 ? 10.623 5.700 -12.696 1.00 95.44 235 GLU A CA 1
ATOM 1926 C C . GLU A 1 235 ? 11.357 4.645 -11.873 1.00 95.44 235 GLU A C 1
ATOM 1928 O O . GLU A 1 235 ? 10.804 4.066 -10.938 1.00 95.44 235 GLU A O 1
ATOM 1933 N N . ILE A 1 236 ? 12.628 4.439 -12.203 1.00 94.94 236 ILE A N 1
ATOM 1934 C CA . ILE A 1 236 ? 13.573 3.595 -11.473 1.00 94.94 236 ILE A CA 1
ATOM 1935 C C . ILE A 1 236 ? 14.683 4.504 -10.945 1.00 94.94 236 ILE A C 1
ATOM 1937 O O . ILE A 1 236 ? 15.277 5.282 -11.698 1.00 94.94 236 ILE A O 1
ATOM 1941 N N . PHE A 1 237 ? 14.973 4.403 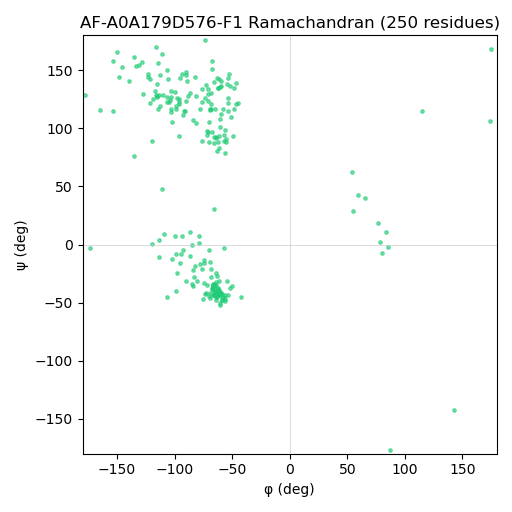-9.651 1.00 93.56 237 PHE A N 1
ATOM 1942 C CA . PHE A 1 237 ? 16.044 5.144 -8.995 1.00 93.56 237 PHE A CA 1
ATOM 1943 C C . PHE A 1 237 ? 17.145 4.187 -8.554 1.00 93.56 237 PHE A C 1
ATOM 1945 O O . PHE A 1 237 ? 16.932 3.317 -7.708 1.00 93.56 237 PHE A O 1
ATOM 1952 N N . THR A 1 238 ? 18.342 4.392 -9.087 1.00 92.19 238 THR A N 1
ATOM 1953 C CA . THR A 1 238 ? 19.568 3.698 -8.677 1.00 92.19 238 THR A CA 1
ATOM 1954 C C . THR A 1 238 ? 20.552 4.717 -8.092 1.00 92.19 238 THR A C 1
ATOM 1956 O O . THR A 1 238 ? 20.325 5.930 -8.198 1.00 92.19 238 THR A O 1
ATOM 1959 N N . PRO A 1 239 ? 21.660 4.289 -7.463 1.00 90.88 239 PRO A N 1
ATOM 1960 C CA . PRO A 1 239 ? 22.687 5.219 -7.006 1.00 90.88 239 PRO A CA 1
ATOM 1961 C C . PRO A 1 239 ? 23.167 6.125 -8.154 1.00 90.88 239 PRO A C 1
ATOM 1963 O O . PRO A 1 239 ? 23.726 5.657 -9.141 1.00 90.88 239 PRO A O 1
ATOM 1966 N N . GLY A 1 240 ? 22.902 7.430 -8.045 1.00 85.56 240 GLY A N 1
ATOM 1967 C CA . GLY A 1 240 ? 23.352 8.441 -9.008 1.00 85.56 240 GLY A CA 1
ATOM 1968 C C . GLY A 1 240 ? 22.562 8.541 -10.318 1.00 85.56 240 GLY A C 1
ATOM 1969 O O . GLY A 1 240 ? 22.921 9.369 -11.154 1.00 85.56 240 GLY A O 1
ATOM 1970 N N . LYS A 1 241 ? 21.488 7.762 -10.517 1.00 92.38 241 LYS A N 1
ATOM 1971 C CA . LYS A 1 241 ? 20.701 7.795 -11.761 1.00 92.38 241 LYS A CA 1
ATOM 1972 C C . LYS A 1 241 ? 19.200 7.701 -11.495 1.00 92.38 241 LYS A C 1
ATOM 1974 O O . LYS A 1 241 ? 18.735 6.939 -10.652 1.00 92.38 241 LYS A O 1
ATOM 1979 N N . ARG A 1 242 ? 18.444 8.473 -12.275 1.00 93.06 242 ARG A N 1
ATOM 1980 C CA . ARG A 1 242 ? 16.989 8.381 -12.407 1.00 93.06 242 ARG A CA 1
ATOM 1981 C C . ARG A 1 242 ? 16.681 7.970 -13.835 1.00 93.06 242 ARG A C 1
ATOM 1983 O O . ARG A 1 242 ? 17.177 8.602 -14.766 1.00 93.06 242 ARG A O 1
ATOM 1990 N N . VAL A 1 243 ? 15.881 6.929 -14.000 1.00 92.50 243 VAL A N 1
ATOM 1991 C CA . VAL A 1 243 ? 15.461 6.439 -15.313 1.00 92.50 243 VAL A CA 1
ATOM 1992 C C . VAL A 1 243 ? 13.953 6.491 -15.386 1.00 92.50 243 VAL A C 1
ATOM 1994 O O . VAL A 1 243 ? 13.274 5.905 -14.549 1.00 92.50 243 VAL A O 1
ATOM 1997 N N . VAL A 1 244 ? 13.441 7.224 -16.370 1.00 92.44 244 VAL A N 1
ATOM 1998 C CA . VAL A 1 244 ? 12.011 7.252 -16.668 1.00 92.44 244 VAL A CA 1
ATOM 1999 C C . VAL A 1 244 ? 11.693 6.027 -17.508 1.00 92.44 244 VAL A C 1
ATOM 2001 O O . VAL A 1 244 ? 12.346 5.763 -18.515 1.00 92.44 244 VAL A O 1
ATOM 2004 N N . VAL A 1 245 ? 10.693 5.283 -17.070 1.00 90.12 245 VAL A N 1
ATOM 2005 C CA . VAL A 1 245 ? 10.156 4.099 -17.732 1.00 90.12 245 VAL A CA 1
ATOM 2006 C C . VAL A 1 245 ? 8.643 4.269 -17.852 1.00 90.12 245 VAL A C 1
ATOM 2008 O O . VAL A 1 245 ? 8.038 5.051 -17.131 1.00 90.12 245 VAL A O 1
ATOM 2011 N N . ASN A 1 246 ? 8.009 3.587 -18.795 1.00 90.25 246 ASN A N 1
ATOM 2012 C CA . ASN A 1 246 ? 6.550 3.530 -18.877 1.00 90.25 246 ASN A CA 1
ATOM 2013 C C . ASN A 1 246 ? 6.178 2.082 -19.147 1.00 90.25 246 ASN A C 1
ATOM 2015 O O . ASN A 1 246 ? 5.923 1.696 -20.284 1.00 90.25 246 ASN A O 1
ATOM 2019 N N . TYR A 1 247 ? 6.255 1.271 -18.096 1.00 90.50 247 TYR A N 1
ATOM 2020 C CA . TYR A 1 247 ? 5.959 -0.152 -18.176 1.00 90.50 247 TYR A CA 1
ATOM 2021 C C . TYR A 1 247 ? 4.663 -0.455 -17.446 1.00 90.50 247 TYR A C 1
ATOM 2023 O O . TYR A 1 247 ? 4.500 -0.079 -16.287 1.00 90.50 247 TYR A O 1
ATOM 2031 N N . VAL A 1 248 ? 3.760 -1.144 -18.130 1.00 90.25 248 VAL A N 1
ATOM 2032 C CA . VAL A 1 248 ? 2.425 -1.462 -17.638 1.00 90.25 248 VAL A CA 1
ATOM 2033 C C . VAL A 1 248 ? 2.400 -2.873 -17.067 1.00 90.25 248 VAL A C 1
ATOM 2035 O O . VAL A 1 248 ? 2.721 -3.840 -17.758 1.00 90.25 248 VAL A O 1
ATOM 2038 N N . PHE A 1 249 ? 1.956 -2.999 -15.821 1.00 83.94 249 PHE A N 1
ATOM 2039 C CA . PHE A 1 249 ? 1.572 -4.264 -15.212 1.00 83.94 249 PHE A CA 1
ATOM 2040 C C . PHE A 1 249 ? 0.050 -4.398 -15.273 1.00 83.94 249 PHE A C 1
ATOM 2042 O O . PHE A 1 249 ? -0.675 -3.606 -14.669 1.00 83.94 249 PHE A O 1
ATOM 2049 N N . LYS A 1 250 ? -0.436 -5.436 -15.955 1.00 72.06 250 LYS A N 1
ATOM 2050 C CA . LYS A 1 250 ? -1.836 -5.866 -15.867 1.00 72.06 250 LYS A CA 1
ATOM 2051 C C . LYS A 1 250 ? -1.918 -6.991 -14.846 1.00 72.06 250 LYS A C 1
ATOM 2053 O O . LYS A 1 250 ? -1.181 -7.969 -14.983 1.00 72.06 250 LYS A O 1
ATOM 2058 N N . GLY A 1 251 ? -2.761 -6.889 -13.816 1.00 58.97 251 GLY A N 1
ATOM 2059 C CA . GLY A 1 251 ? -2.769 -7.982 -12.842 1.00 58.97 251 GLY A CA 1
ATOM 2060 C C . GLY A 1 251 ? -3.788 -8.029 -11.715 1.00 58.97 251 GLY A C 1
ATOM 2061 O O . GLY A 1 251 ? -3.743 -9.037 -11.002 1.00 58.97 251 GLY A O 1
ATOM 2062 N N . TYR A 1 252 ? -4.671 -7.044 -11.531 1.00 57.84 252 TYR A N 1
ATOM 2063 C CA . TYR A 1 252 ? -5.511 -6.988 -10.331 1.00 57.84 252 TYR A CA 1
ATOM 2064 C C . TYR A 1 252 ? -6.933 -6.501 -10.584 1.00 57.84 252 TYR A C 1
ATOM 2066 O O . TYR A 1 252 ? -7.093 -5.456 -11.253 1.00 57.84 252 TYR A O 1
#

Foldseek 3Di:
DPPPVPCVVVVVVVVVVVVVVVVVVVVVVPPPDPDPPPPPVPPPPPPPVPPPPPPDPDDDDDPPVVVVVVVCVVDVQPPDDDDDDDDDALQQHDPPDLFAAEAEAEPDQVLQVVVQQVVQVKWKWKAFPVVGHTAFTQDNVRDTHGDDDCPQWDSDKDWCQVPDPPNVVSVVVCCVVPNDGDMTIIIIGGPVVVVVVSVVVQVVCVVVVHHRNQWHHWYWYWDADPVGIKIFTQWTDGVPDIDGDGDIDDDD

Organism: NCBI:txid999894

Secondary structure (DSSP, 8-state):
--SGGGGHHHHHHHHHHHHHHHHHHHHHTT-------------------------PPPPP---HHHHHHHHHHHS----PPP----SS----S---SSPPEEEEEESS-HHHHHHHHHHTT-EEEEEETTTTEEEEEE-TTS-EEES---TTEEEEEEE-TTT-TTHHHHHHHHHHHH-S--EEEEEEEEHHHHHHHHHHHHHHHHHTT--GGG-SEEEEEEEEETTEEEEEEEEEEETTEEEEEEEEEE--

Solvent-accessible surface area (backbone atoms only — not comparable to full-atom values): 15448 Å² total; per-residue (Å²): 141,82,72,74,70,76,51,52,68,57,55,54,50,52,53,51,51,53,53,50,54,52,56,53,55,58,54,57,75,69,64,69,73,84,73,84,74,69,83,72,76,73,74,78,73,76,71,74,70,76,80,78,77,75,80,68,79,79,74,74,87,71,59,79,70,55,62,58,54,61,54,44,73,78,49,76,78,78,84,76,82,87,73,92,76,95,76,96,65,86,83,67,80,72,84,85,55,75,61,46,44,79,45,79,42,75,68,47,62,63,68,58,54,50,50,56,41,40,75,65,58,31,45,40,32,37,32,32,64,79,80,69,42,72,52,27,24,51,47,95,89,63,50,74,42,68,69,59,83,68,78,70,41,37,70,68,65,44,83,37,51,91,76,44,80,66,44,68,61,52,52,50,54,46,32,74,76,73,42,88,78,50,76,42,36,32,38,30,35,28,34,70,58,47,53,52,51,53,49,52,54,43,52,52,37,46,76,72,75,39,57,63,73,62,30,59,30,36,33,35,32,38,35,77,47,100,89,38,50,34,38,31,41,41,32,43,30,36,90,95,46,79,44,83,46,86,44,79,46,83,84,90

Mean predicted aligned error: 16.79 Å

Nearest PDB structures (foldseek):
  8fmw-assembly1_W  TM=5.105E-01  e=1.277E+00  Borreliella burgdorferi B31
  6jo7-assembly2_B  TM=3.360E-01  e=4.939E+00  Mus musculus
  4f7o-assembly1_A  TM=1.743E-01  e=1.714E+00  Homo sapiens

Radius of gyration: 27.14 Å; Cα contacts (8 Å, |Δi|>4): 275; chains: 1; bounding box: 81×58×67 Å

pLDDT: mean 76.56, std 22.41, range [29.83, 97.31]

Sequence (252 aa):
MKRAIRWLPFILGLTLAIFLCYKLNLKEKSREAPMEVGRVTFQRQESVVPLQMVELPRPKPLEARDIRRAAKKSSVQVKLRSRARESSGKRVLGNRSNEPVIVAEYGLPFEKYLEYMRRLGAQVVVYDVEKGRFVCSILLDGTLLPNPSLKGYSPRARRLTSDFPNREQVFQQVRELFGPGDYEILLLLPQEVEERFLREIKKALESFGYSWWDVLSVKIRYEEDIQGLEIILKEIFTPGKRVVVNYVFKGY